Protein AF-0000000073570183 (afdb_homodimer)

Structure (mmCIF, N/CA/C/O backbone):
data_AF-0000000073570183-model_v1
#
loop_
_entity.id
_entity.type
_entity.pdbx_description
1 polymer 'Lectin 2a'
#
loop_
_atom_site.group_PDB
_atom_site.id
_atom_site.type_symbol
_atom_site.label_atom_id
_atom_site.label_alt_id
_atom_site.label_comp_id
_atom_site.label_asym_id
_atom_site.label_entity_id
_atom_site.label_seq_id
_atom_site.pdbx_PDB_ins_code
_atom_site.Cartn_x
_atom_site.Cartn_y
_atom_site.Cartn_z
_atom_site.occupancy
_atom_site.B_iso_or_equiv
_atom_site.auth_seq_id
_atom_site.auth_comp_id
_atom_site.auth_asym_id
_atom_site.auth_atom_id
_atom_site.pdbx_PDB_model_num
ATOM 1 N N . MET A 1 1 ? -18.906 -11.883 -5.414 1 84.5 1 MET A N 1
ATOM 2 C CA . MET A 1 1 ? -18.484 -12.773 -4.336 1 84.5 1 MET A CA 1
ATOM 3 C C . MET A 1 1 ? -17.062 -12.453 -3.891 1 84.5 1 MET A C 1
ATOM 5 O O . MET A 1 1 ? -16.203 -12.109 -4.715 1 84.5 1 MET A O 1
ATOM 9 N N . THR A 1 2 ? -16.75 -12.523 -2.529 1 95.19 2 THR A N 1
ATOM 10 C CA . THR A 1 2 ? -15.516 -12.078 -1.899 1 95.19 2 THR A CA 1
ATOM 11 C C . THR A 1 2 ? -14.43 -13.148 -2.016 1 95.19 2 THR A C 1
ATOM 13 O O . THR A 1 2 ? -14.695 -14.336 -1.802 1 95.19 2 THR A O 1
ATOM 16 N N . TYR A 1 3 ? -13.328 -12.859 -2.521 1 98.31 3 TYR A N 1
ATOM 17 C CA . TYR A 1 3 ? -12.148 -13.719 -2.57 1 98.31 3 TYR A CA 1
ATOM 18 C C . TYR A 1 3 ? -11.133 -13.312 -1.508 1 98.31 3 TYR A C 1
ATOM 20 O O . TYR A 1 3 ? -11.07 -12.148 -1.109 1 98.31 3 TYR A O 1
ATOM 28 N N . SER A 1 4 ? -10.344 -14.305 -1.073 1 98.69 4 SER A N 1
ATOM 29 C CA . SER A 1 4 ? -9.18 -13.984 -0.246 1 98.69 4 SER A CA 1
ATOM 30 C C . SER A 1 4 ? -7.934 -14.711 -0.742 1 98.69 4 SER A C 1
ATOM 32 O O . SER A 1 4 ? -8.023 -15.844 -1.23 1 98.69 4 SER A O 1
ATOM 34 N N . ILE A 1 5 ? -6.828 -14.109 -0.702 1 98.88 5 ILE A N 1
ATOM 35 C CA . ILE A 1 5 ? -5.531 -14.727 -0.939 1 98.88 5 ILE A CA 1
ATOM 36 C C . ILE A 1 5 ? -4.648 -14.57 0.298 1 98.88 5 ILE A C 1
ATOM 38 O O . ILE A 1 5 ? -4.312 -13.445 0.688 1 98.88 5 ILE A O 1
ATOM 42 N N . HIS A 1 6 ? -4.328 -15.688 0.945 1 98.88 6 HIS A N 1
ATOM 43 C CA . HIS A 1 6 ? -3.408 -15.75 2.074 1 98.88 6 HIS A CA 1
ATOM 44 C C . HIS A 1 6 ? -1.97 -15.938 1.602 1 98.88 6 HIS A C 1
ATOM 46 O O . HIS A 1 6 ? -1.637 -16.953 1.001 1 98.88 6 HIS A O 1
ATOM 52 N N . VAL A 1 7 ? -1.103 -14.977 1.832 1 98.94 7 VAL A N 1
ATOM 53 C CA . VAL A 1 7 ? 0.257 -14.984 1.303 1 98.94 7 VAL A CA 1
ATOM 54 C C . VAL A 1 7 ? 1.259 -15.094 2.449 1 98.94 7 VAL A C 1
ATOM 56 O O . VAL A 1 7 ? 1.277 -14.242 3.346 1 98.94 7 VAL A O 1
ATOM 59 N N . ARG A 1 8 ? 2.037 -16.078 2.473 1 98.62 8 ARG A N 1
ATOM 60 C CA . ARG A 1 8 ? 3.158 -16.188 3.4 1 98.62 8 ARG A CA 1
ATOM 61 C C . ARG A 1 8 ? 4.484 -15.93 2.691 1 98.62 8 ARG A C 1
ATOM 63 O O . ARG A 1 8 ? 4.691 -16.391 1.564 1 98.62 8 ARG A O 1
ATOM 70 N N . VAL A 1 9 ? 5.332 -15.203 3.295 1 98.5 9 VAL A N 1
ATOM 71 C CA . VAL A 1 9 ? 6.652 -14.898 2.75 1 98.5 9 VAL A CA 1
ATOM 72 C C . VAL A 1 9 ? 7.703 -15.773 3.422 1 98.5 9 VAL A C 1
ATOM 74 O O . VAL A 1 9 ? 7.801 -15.812 4.652 1 98.5 9 VAL A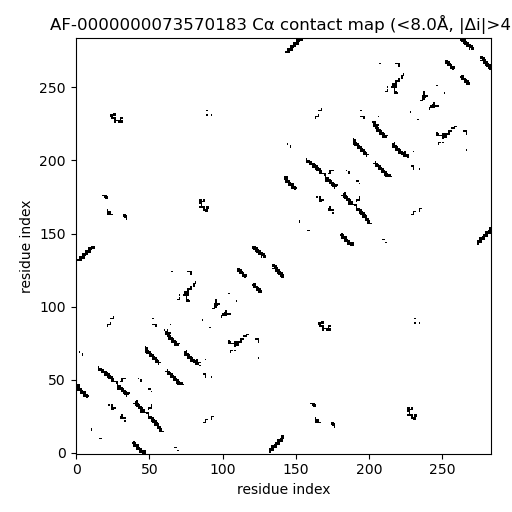 O 1
ATOM 77 N N . ILE A 1 10 ? 8.398 -16.453 2.635 1 98.06 10 ILE A N 1
ATOM 78 C CA . ILE A 1 10 ? 9.469 -17.328 3.096 1 98.06 10 ILE A CA 1
ATOM 79 C C . ILE A 1 10 ? 10.812 -16.828 2.572 1 98.06 10 ILE A C 1
ATOM 81 O O . ILE A 1 10 ? 10.992 -16.672 1.362 1 98.06 10 ILE A O 1
ATOM 85 N N . GLN A 1 11 ? 11.703 -16.578 3.41 1 96.94 11 GLN A N 1
ATOM 86 C CA . GLN A 1 11 ? 13.031 -16.109 3.031 1 96.94 11 GLN A CA 1
ATOM 87 C C . GLN A 1 11 ? 14.117 -16.938 3.719 1 96.94 11 GLN A C 1
ATOM 89 O O . GLN A 1 11 ? 13.969 -17.328 4.879 1 96.94 11 GLN A O 1
ATOM 94 N N . THR A 1 12 ? 15.172 -17.141 2.932 1 95.06 12 THR A N 1
ATOM 95 C CA . THR A 1 12 ? 16.172 -18.062 3.465 1 95.06 12 THR A CA 1
ATOM 96 C C . THR A 1 12 ? 17.516 -17.359 3.658 1 95.06 12 THR A C 1
ATOM 98 O O . THR A 1 12 ? 18.453 -17.938 4.203 1 95.06 12 THR A O 1
ATOM 101 N N . LYS A 1 13 ? 17.656 -16.078 3.281 1 93.5 13 LYS A N 1
ATOM 102 C CA . LYS A 1 13 ? 18.922 -15.352 3.416 1 93.5 13 LYS A CA 1
ATOM 103 C C . LYS A 1 13 ? 18.781 -14.203 4.414 1 93.5 13 LYS A C 1
ATOM 105 O O . LYS A 1 13 ? 18.375 -13.094 4.047 1 93.5 13 LYS A O 1
ATOM 110 N N . PRO A 1 14 ? 19.25 -14.359 5.566 1 91.06 14 PRO A N 1
ATOM 111 C CA . PRO A 1 14 ? 19.062 -13.32 6.582 1 91.06 14 PRO A CA 1
ATOM 112 C C . PRO A 1 14 ? 19.766 -12.016 6.23 1 91.06 14 PRO A C 1
ATOM 114 O O . PRO A 1 14 ? 19.297 -10.938 6.602 1 91.06 14 PRO A O 1
ATOM 117 N N . SER A 1 15 ? 20.828 -12.141 5.484 1 89.94 15 SER A N 1
ATOM 118 C CA . SER A 1 15 ? 21.625 -10.945 5.191 1 89.94 15 SER A CA 1
ATOM 119 C C . SER A 1 15 ? 20.953 -10.086 4.133 1 89.94 15 SER A C 1
ATOM 121 O O . SER A 1 15 ? 21.297 -8.914 3.969 1 89.94 15 SER A O 1
ATOM 123 N N . ALA A 1 16 ? 20.016 -10.656 3.408 1 92.06 16 ALA A N 1
ATOM 124 C CA . ALA A 1 16 ? 19.312 -9.93 2.359 1 92.06 16 ALA A CA 1
ATOM 125 C C . ALA A 1 16 ? 17.797 -9.93 2.604 1 92.06 16 ALA A C 1
ATOM 127 O O . ALA A 1 16 ? 17.016 -10.008 1.656 1 92.06 16 ALA A O 1
ATOM 128 N N . TRP A 1 17 ? 17.453 -9.82 3.879 1 96.12 17 TRP A N 1
ATOM 129 C CA . TRP A 1 17 ? 16.047 -9.914 4.254 1 96.12 17 TRP A CA 1
ATOM 130 C C . TRP A 1 17 ? 15.234 -8.789 3.619 1 96.12 17 TRP A C 1
ATOM 132 O O . TRP A 1 17 ? 15.578 -7.613 3.77 1 96.12 17 TRP A O 1
ATOM 142 N N . TYR A 1 18 ? 14.227 -9.148 2.895 1 97.56 18 TYR A N 1
ATOM 143 C CA . TYR A 1 18 ? 13.336 -8.188 2.264 1 97.56 18 TYR A CA 1
ATOM 144 C C . TYR A 1 18 ? 12.148 -7.863 3.166 1 97.56 18 TYR A C 1
ATOM 146 O O . TYR A 1 18 ? 11.523 -8.766 3.725 1 97.56 18 TYR A O 1
ATOM 154 N N . SER A 1 19 ? 11.883 -6.648 3.27 1 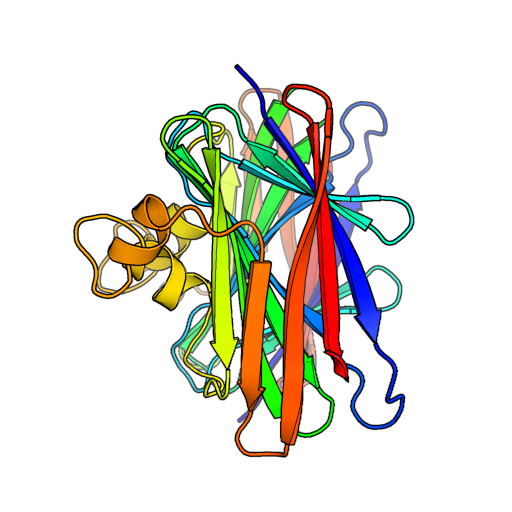97.62 19 SER A N 1
ATOM 155 C CA . SER A 1 19 ? 10.695 -6.176 3.971 1 97.62 19 SER A CA 1
ATOM 156 C C . SER A 1 19 ? 9.656 -5.633 2.994 1 97.62 19 SER A C 1
ATOM 158 O O . SER A 1 19 ? 10.008 -5.074 1.954 1 97.62 19 SER A O 1
ATOM 160 N N . ILE A 1 20 ? 8.383 -5.789 3.332 1 98.5 20 ILE A N 1
ATOM 161 C CA . ILE A 1 20 ? 7.316 -5.18 2.547 1 98.5 20 ILE A CA 1
ATOM 162 C C . ILE A 1 20 ? 7.262 -3.68 2.828 1 98.5 20 ILE A C 1
ATOM 164 O O . ILE A 1 20 ? 7.164 -3.262 3.984 1 98.5 20 ILE A O 1
ATOM 168 N N . VAL A 1 21 ? 7.281 -2.873 1.759 1 98.81 21 VAL A N 1
ATOM 169 C CA . VAL A 1 21 ? 7.434 -1.438 1.974 1 98.81 21 VAL A CA 1
ATOM 170 C C . VAL A 1 21 ? 6.309 -0.685 1.268 1 98.81 21 VAL A C 1
ATOM 172 O O . VAL A 1 21 ? 6.289 0.548 1.26 1 98.81 21 VAL A O 1
ATOM 175 N N . GLU A 1 22 ? 5.484 -1.35 0.623 1 98.94 22 GLU A N 1
ATOM 176 C CA . GLU A 1 22 ? 4.301 -0.841 -0.064 1 98.94 22 GLU A CA 1
ATOM 177 C C . GLU A 1 22 ? 3.268 -1.945 -0.276 1 98.94 22 GLU A C 1
ATOM 179 O O . GLU A 1 22 ? 3.623 -3.08 -0.596 1 98.94 22 GLU A O 1
ATOM 184 N N . LYS A 1 23 ? 1.981 -1.672 -0.045 1 98.88 23 LYS A N 1
ATOM 185 C CA . LYS A 1 23 ? 0.847 -2.555 -0.297 1 98.88 23 LYS A CA 1
ATOM 186 C C . LYS A 1 23 ? -0.26 -1.826 -1.053 1 98.88 23 LYS A C 1
ATOM 188 O O . LYS A 1 23 ? -1.029 -1.068 -0.459 1 98.88 23 LYS A O 1
ATOM 193 N N . THR A 1 24 ? -0.345 -2.1 -2.322 1 98.94 24 THR A N 1
ATOM 194 C CA . THR A 1 24 ? -1.394 -1.448 -3.1 1 98.94 24 THR A CA 1
ATOM 195 C C . THR A 1 24 ? -2.537 -2.418 -3.385 1 98.94 24 THR A C 1
ATOM 197 O O . THR A 1 24 ? -2.355 -3.635 -3.322 1 98.94 24 THR A O 1
ATOM 200 N N . VAL A 1 25 ? -3.705 -1.882 -3.641 1 98.88 25 VAL A N 1
ATOM 201 C CA . VAL A 1 25 ? -4.844 -2.67 -4.102 1 98.88 25 VAL A CA 1
ATOM 202 C C . VAL A 1 25 ? -5.527 -1.959 -5.266 1 98.88 25 VAL A C 1
ATOM 204 O O . VAL A 1 25 ? -5.539 -0.727 -5.328 1 98.88 25 VAL A O 1
ATOM 207 N N . TRP A 1 26 ? -6.035 -2.707 -6.18 1 98.31 26 TRP A N 1
ATOM 208 C CA . TRP A 1 26 ? -6.77 -2.148 -7.309 1 98.31 26 TRP A CA 1
ATOM 209 C C . TRP A 1 26 ? -8.195 -1.801 -6.91 1 98.31 26 TRP A C 1
ATOM 211 O O . TRP A 1 26 ? -8.734 -2.35 -5.945 1 98.31 26 TRP A O 1
ATOM 221 N N . TYR A 1 27 ? -8.828 -0.943 -7.602 1 97.06 27 TYR A N 1
ATOM 222 C CA . TYR A 1 27 ? -10.062 -0.312 -7.137 1 97.06 27 TYR A CA 1
ATOM 223 C C . TYR A 1 27 ? -11.289 -1.003 -7.727 1 97.06 27 TYR A C 1
ATOM 225 O O . TYR A 1 27 ? -12.414 -0.779 -7.273 1 97.06 27 TYR A O 1
ATOM 233 N N . PHE A 1 28 ? -11.094 -1.79 -8.719 1 95.88 28 PHE A N 1
ATOM 234 C CA . PHE A 1 28 ? -12.211 -2.428 -9.406 1 95.88 28 PHE A CA 1
ATOM 235 C C . PHE A 1 28 ? -12.75 -3.596 -8.586 1 95.88 28 PHE A C 1
ATOM 237 O O . PHE A 1 28 ? -12.203 -3.926 -7.531 1 95.88 28 PHE A O 1
ATOM 244 N N . ALA A 1 29 ? -13.914 -4.117 -8.977 1 95.62 29 ALA A N 1
ATOM 245 C CA . ALA A 1 29 ? -14.516 -5.316 -8.406 1 95.62 29 ALA A CA 1
ATOM 246 C C . ALA A 1 29 ? -14.781 -5.141 -6.918 1 95.62 29 ALA A C 1
ATOM 248 O O . ALA A 1 29 ? -14.367 -5.969 -6.102 1 95.62 29 ALA A O 1
ATOM 249 N N . GLN A 1 30 ? -15.352 -4.004 -6.52 1 96.12 30 GLN A N 1
ATOM 250 C CA . GLN A 1 30 ? -15.773 -3.67 -5.16 1 96.12 30 GLN A CA 1
ATOM 251 C C . GLN A 1 30 ? -14.57 -3.439 -4.254 1 96.12 30 GLN A C 1
ATOM 253 O O . GLN A 1 30 ? -14.695 -3.461 -3.027 1 96.12 30 GLN A O 1
ATOM 258 N N . GLY A 1 31 ? -13.32 -3.26 -4.816 1 97.12 31 GLY A N 1
ATOM 259 C CA . GLY A 1 31 ? -12.117 -2.898 -4.082 1 97.12 31 GLY A CA 1
ATOM 260 C C . GLY A 1 31 ? -11.438 -4.086 -3.428 1 97.12 31 GLY A C 1
ATOM 261 O O . GLY A 1 31 ? -11.828 -5.234 -3.662 1 97.12 31 GLY A O 1
ATO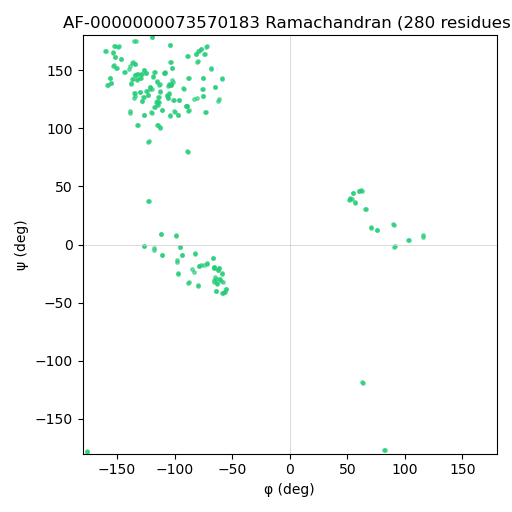M 262 N N . ALA A 1 32 ? -10.422 -3.773 -2.721 1 98.62 32 ALA A N 1
ATOM 263 C CA . ALA A 1 32 ? -9.656 -4.785 -2.004 1 98.62 32 ALA A CA 1
ATOM 264 C C . ALA A 1 32 ? -8.969 -4.188 -0.778 1 98.62 32 ALA A C 1
ATOM 266 O O . ALA A 1 32 ? -8.969 -2.967 -0.593 1 98.62 32 ALA A O 1
ATOM 267 N N . THR A 1 33 ? -8.492 -5.055 0.113 1 98.81 33 THR A N 1
ATOM 268 C CA . THR A 1 33 ? -7.738 -4.652 1.296 1 98.81 33 THR A CA 1
ATOM 269 C C . THR A 1 33 ? -6.629 -5.656 1.603 1 98.81 33 THR A C 1
ATOM 271 O O . THR A 1 33 ? -6.77 -6.848 1.316 1 98.81 33 THR A O 1
ATOM 274 N N . TRP A 1 34 ? -5.531 -5.16 2.166 1 98.81 34 TRP A N 1
ATOM 275 C CA . TRP A 1 34 ? -4.512 -6.004 2.783 1 98.81 34 TRP A CA 1
ATOM 276 C C . TRP A 1 34 ? -4.641 -5.988 4.305 1 98.81 34 TRP A C 1
ATOM 278 O O . TRP A 1 34 ? -4.883 -4.938 4.902 1 98.81 34 TRP A O 1
ATOM 288 N N . ARG A 1 35 ? -4.438 -7.098 4.902 1 97.62 35 ARG A N 1
ATOM 289 C CA . ARG A 1 35 ? -4.277 -7.191 6.352 1 97.62 35 ARG A CA 1
ATOM 290 C C . ARG A 1 35 ? -3.131 -8.125 6.715 1 97.62 35 ARG A C 1
ATOM 292 O O . ARG A 1 35 ? -2.885 -9.117 6.02 1 97.62 35 ARG A O 1
ATOM 299 N N . ASP A 1 36 ? -2.436 -7.684 7.781 1 95.94 36 ASP A N 1
ATOM 300 C CA . ASP A 1 36 ? -1.414 -8.547 8.367 1 95.94 36 ASP A CA 1
ATOM 301 C C . ASP A 1 36 ? -1.963 -9.312 9.57 1 95.94 36 ASP A C 1
ATOM 303 O O . ASP A 1 36 ? -2.254 -8.711 10.609 1 95.94 36 ASP A O 1
ATOM 307 N N . VAL A 1 37 ? -2.09 -10.602 9.414 1 93.88 37 VAL A N 1
ATOM 308 C CA . VAL A 1 37 ? -2.633 -11.43 10.492 1 93.88 37 VAL A CA 1
ATOM 309 C C . VAL A 1 37 ? -1.674 -12.578 10.797 1 93.88 37 VAL A C 1
ATOM 311 O O . VAL A 1 37 ? -1.504 -13.484 9.977 1 93.88 37 VAL A O 1
ATOM 314 N N . ASP A 1 38 ? -1.052 -12.539 11.984 1 92.06 38 ASP A N 1
ATOM 315 C CA . ASP A 1 38 ? -0.18 -13.609 12.453 1 92.06 38 ASP A CA 1
ATOM 316 C C . ASP A 1 38 ? 0.946 -13.875 11.461 1 92.06 38 ASP A C 1
ATOM 318 O O . ASP A 1 38 ? 1.213 -15.031 11.117 1 92.06 38 ASP A O 1
ATOM 322 N N . GLY A 1 39 ? 1.456 -12.867 10.812 1 88.12 39 GLY A N 1
ATOM 323 C CA . GLY A 1 39 ? 2.596 -13 9.922 1 88.12 39 GLY A CA 1
ATOM 324 C C . GLY A 1 39 ? 2.199 -13.273 8.484 1 88.12 39 GLY A C 1
ATOM 325 O O . GLY A 1 39 ? 3.061 -13.414 7.613 1 88.12 39 GLY A O 1
ATOM 326 N N . GLU A 1 40 ? 0.961 -13.367 8.258 1 97 40 GLU A N 1
ATOM 327 C CA . GLU A 1 40 ? 0.436 -13.586 6.914 1 97 40 GLU A CA 1
ATOM 328 C C . GLU A 1 40 ? -0.174 -12.312 6.348 1 97 40 GLU A C 1
ATOM 330 O O . GLU A 1 40 ? -0.843 -11.562 7.062 1 97 40 GLU A O 1
ATOM 335 N N . GLN A 1 41 ? 0.12 -12.086 5.082 1 98.62 41 GLN A N 1
ATOM 336 C CA . GLN A 1 41 ? -0.579 -11.023 4.367 1 98.62 41 GLN A CA 1
ATOM 337 C C . GLN A 1 41 ? -1.856 -11.547 3.717 1 98.62 41 GLN A C 1
ATOM 339 O O . GLN A 1 41 ? -1.811 -12.469 2.9 1 98.62 41 GLN A O 1
ATOM 344 N N . ILE A 1 42 ? -2.951 -10.992 4.125 1 98.88 42 ILE A N 1
ATOM 345 C CA . ILE A 1 42 ? -4.219 -11.461 3.576 1 98.88 42 ILE A CA 1
ATOM 346 C C . ILE A 1 42 ? -4.824 -10.383 2.68 1 98.88 42 ILE A C 1
ATOM 348 O O . ILE A 1 42 ? -5.156 -9.289 3.148 1 98.88 42 ILE A O 1
ATOM 352 N N . LEU A 1 43 ? -4.93 -10.695 1.398 1 98.88 43 LEU A N 1
ATOM 353 C CA . LEU A 1 43 ? -5.648 -9.859 0.442 1 98.88 43 LEU A CA 1
ATOM 354 C C . LEU A 1 43 ? -7.113 -10.266 0.35 1 98.88 43 LEU A C 1
ATOM 356 O O . LEU A 1 43 ? -7.422 -11.414 0.012 1 98.88 43 LEU A O 1
ATOM 360 N N . THR A 1 44 ? -8.016 -9.375 0.675 1 98.69 44 THR A N 1
ATOM 361 C CA . THR A 1 44 ? -9.445 -9.602 0.485 1 98.69 44 THR A CA 1
ATOM 362 C C . THR A 1 44 ? -9.969 -8.781 -0.689 1 98.69 44 THR A C 1
ATOM 364 O O . THR A 1 44 ? -9.711 -7.578 -0.78 1 98.69 44 THR 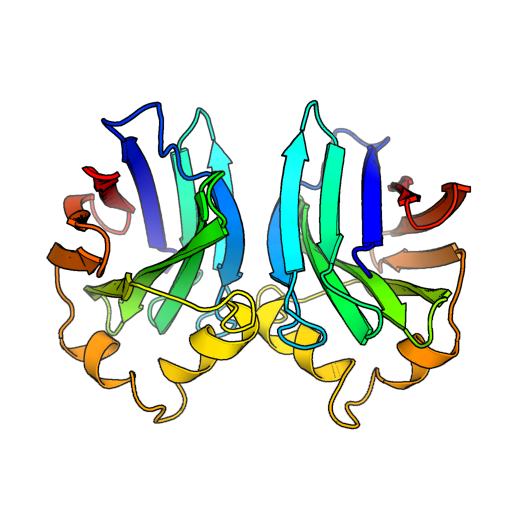A O 1
ATOM 367 N N . MET A 1 45 ? -10.633 -9.398 -1.576 1 98.5 45 MET A N 1
ATOM 368 C CA . MET A 1 45 ? -11.156 -8.773 -2.787 1 98.5 45 MET A CA 1
ATOM 369 C C . MET A 1 45 ? -12.672 -8.93 -2.861 1 98.5 45 MET A C 1
ATOM 371 O O . MET A 1 45 ? -13.211 -10.008 -2.602 1 98.5 45 MET A O 1
ATOM 375 N N . GLY A 1 46 ? -13.344 -7.848 -3.209 1 97.38 46 GLY A N 1
ATOM 376 C CA . GLY A 1 46 ? -14.797 -7.883 -3.238 1 97.38 46 GLY A CA 1
ATOM 377 C C . GLY A 1 46 ? -15.352 -8.844 -4.273 1 97.38 46 GLY A C 1
ATOM 378 O O . GLY A 1 46 ? -16.375 -9.484 -4.047 1 97.38 46 GLY A O 1
ATOM 379 N N . GLU A 1 47 ? -14.719 -8.875 -5.438 1 97.06 47 GLU A N 1
ATOM 380 C CA . GLU A 1 47 ? -15.078 -9.742 -6.551 1 97.06 47 GLU A CA 1
ATOM 381 C C . GLU A 1 47 ? -13.867 -10.07 -7.418 1 97.06 47 GLU A C 1
ATOM 383 O O . GLU A 1 47 ? -12.758 -9.594 -7.148 1 97.06 47 GLU A O 1
ATOM 388 N N . SER A 1 48 ? -14.148 -11.023 -8.336 1 97.25 48 SER A N 1
ATOM 389 C CA . SER A 1 48 ? -13.148 -11.234 -9.375 1 97.25 48 SER A CA 1
ATOM 390 C C . SER A 1 48 ? -12.898 -9.969 -10.172 1 97.25 48 SER A C 1
ATOM 392 O O . SER A 1 48 ? -13.828 -9.219 -10.469 1 97.25 48 SER A O 1
ATOM 394 N N . GLY A 1 49 ? -11.602 -9.766 -10.539 1 97.12 49 GLY A N 1
ATOM 395 C CA . GLY A 1 49 ? -11.289 -8.633 -11.391 1 97.12 49 GLY A CA 1
ATOM 396 C C . GLY A 1 49 ? -10.391 -7.609 -10.719 1 97.12 49 GLY A C 1
ATOM 397 O O . GLY A 1 49 ? -10.133 -6.539 -11.273 1 97.12 49 GLY A O 1
ATOM 398 N N . THR A 1 50 ? -9.875 -7.973 -9.516 1 98.12 50 THR A N 1
ATOM 399 C CA . THR A 1 50 ? -9.008 -7.035 -8.805 1 98.12 50 THR A CA 1
ATOM 400 C C . THR A 1 50 ? -7.781 -7.75 -8.25 1 98.12 50 THR A C 1
ATOM 402 O O . THR A 1 50 ? -7.555 -8.93 -8.539 1 98.12 50 THR A O 1
ATOM 405 N N . SER A 1 51 ? -6.836 -7.008 -7.648 1 98.88 51 SER A N 1
ATOM 406 C CA . SER A 1 51 ? -5.539 -7.543 -7.254 1 98.88 51 SER A CA 1
ATOM 407 C C . SER A 1 51 ? -4.879 -6.668 -6.195 1 98.88 51 SER A C 1
ATOM 409 O O . SER A 1 51 ? -5.379 -5.586 -5.871 1 98.88 51 SER A O 1
ATOM 411 N N . GLY A 1 52 ? -3.852 -7.188 -5.574 1 98.88 52 GLY A N 1
ATOM 412 C CA . GLY A 1 52 ? -2.951 -6.488 -4.668 1 98.88 52 GLY A CA 1
ATOM 413 C C . GLY A 1 52 ? -1.488 -6.672 -5.023 1 98.88 52 GLY A C 1
ATOM 414 O O . GLY A 1 52 ? -1.103 -7.707 -5.566 1 98.88 52 GLY A O 1
ATOM 415 N N . LEU A 1 53 ? -0.749 -5.648 -4.766 1 98.94 53 LEU A N 1
ATOM 416 C CA . LEU A 1 53 ? 0.698 -5.719 -4.941 1 98.94 53 LEU A CA 1
ATOM 417 C C . LEU A 1 53 ? 1.416 -5.555 -3.607 1 98.94 53 LEU A C 1
ATOM 419 O O . LEU A 1 53 ? 1 -4.754 -2.768 1 98.94 53 LEU A O 1
ATOM 423 N N . LEU A 1 54 ? 2.453 -6.312 -3.41 1 98.94 54 LEU A N 1
ATOM 424 C CA . LEU A 1 54 ? 3.449 -6.117 -2.363 1 98.94 54 LEU A CA 1
ATOM 425 C C . LEU A 1 54 ? 4.801 -5.75 -2.963 1 98.94 54 LEU A C 1
ATOM 427 O O . LEU A 1 54 ? 5.316 -6.461 -3.828 1 98.94 54 LEU A O 1
ATOM 431 N N . ARG A 1 55 ? 5.309 -4.602 -2.543 1 98.94 55 ARG A N 1
ATOM 432 C CA . ARG A 1 55 ? 6.656 -4.211 -2.945 1 98.94 55 ARG A CA 1
ATOM 433 C C . ARG A 1 55 ? 7.652 -4.43 -1.809 1 98.94 55 ARG A C 1
ATOM 435 O O . ARG A 1 55 ? 7.363 -4.113 -0.654 1 98.94 55 ARG A O 1
ATOM 442 N N . PHE A 1 56 ? 8.789 -4.957 -2.152 1 98.88 56 PHE A N 1
ATOM 443 C CA . PHE A 1 56 ? 9.789 -5.383 -1.179 1 98.88 56 PHE A CA 1
ATOM 444 C C . PHE A 1 56 ? 11.07 -4.582 -1.342 1 98.88 56 PHE A C 1
ATOM 446 O O . PHE A 1 56 ? 11.445 -4.215 -2.457 1 98.88 56 PHE A O 1
ATOM 453 N N . GLU A 1 57 ? 11.75 -4.379 -0.281 1 98.62 57 GLU A N 1
ATOM 454 C CA . GLU A 1 57 ? 13.086 -3.787 -0.259 1 98.62 57 GLU A CA 1
ATOM 455 C C . GLU A 1 57 ? 13.992 -4.52 0.725 1 98.62 57 GLU A C 1
ATOM 457 O O . GLU A 1 57 ? 13.57 -4.863 1.83 1 98.62 57 GLU A O 1
ATOM 462 N N . ASN A 1 58 ? 15.203 -4.719 0.322 1 97.62 58 ASN A N 1
ATOM 463 C CA . ASN A 1 58 ? 16.172 -5.254 1.271 1 97.62 58 ASN A CA 1
ATOM 464 C C . ASN A 1 58 ? 17.125 -4.172 1.762 1 97.62 58 ASN A C 1
ATOM 466 O O . ASN A 1 58 ? 17.047 -3.023 1.319 1 97.62 58 ASN A O 1
ATOM 470 N N . PRO A 1 59 ? 17.969 -4.473 2.775 1 95.5 59 PRO A N 1
ATOM 471 C CA . PRO A 1 59 ? 18.844 -3.451 3.369 1 95.5 59 PRO A CA 1
ATOM 472 C C . PRO A 1 59 ? 19.828 -2.857 2.367 1 95.5 59 PRO A C 1
ATOM 474 O O . PRO A 1 59 ? 20.344 -1.76 2.584 1 95.5 59 PRO A O 1
ATOM 477 N N . GLN A 1 60 ? 20.109 -3.553 1.244 1 95.56 60 GLN A N 1
ATOM 478 C CA . GLN A 1 60 ? 21.047 -3.08 0.225 1 95.56 60 GLN A CA 1
ATOM 479 C C . GLN A 1 60 ? 20.359 -2.092 -0.721 1 95.56 60 GLN A C 1
ATOM 481 O O . GLN A 1 60 ? 21.031 -1.467 -1.552 1 95.56 60 GLN A O 1
ATOM 486 N N . GLY A 1 61 ? 19.031 -1.941 -0.594 1 96.38 61 GLY A N 1
ATOM 487 C CA . GLY A 1 61 ? 18.328 -0.991 -1.435 1 96.38 61 GLY A CA 1
ATOM 488 C C . GLY A 1 61 ? 17.828 -1.598 -2.734 1 96.38 61 GLY A C 1
ATOM 489 O O . GLY A 1 61 ? 17.594 -0.882 -3.711 1 96.38 61 GLY A O 1
ATOM 490 N N . ASP A 1 62 ? 17.781 -2.971 -2.746 1 98 62 ASP A N 1
ATOM 491 C CA . ASP A 1 62 ? 17.203 -3.641 -3.908 1 98 62 ASP A CA 1
ATOM 492 C C . ASP A 1 62 ? 15.695 -3.797 -3.762 1 98 62 ASP A C 1
ATOM 494 O O . ASP A 1 62 ? 15.195 -4.094 -2.674 1 98 62 ASP A O 1
ATOM 498 N N . PHE A 1 63 ? 15 -3.645 -4.898 1 98.62 63 PHE A N 1
ATOM 499 C CA . PHE A 1 63 ? 13.539 -3.697 -4.871 1 98.62 63 PHE A CA 1
ATOM 500 C C . PHE A 1 63 ? 13.023 -4.746 -5.844 1 98.62 63 PHE A C 1
ATOM 502 O O . PHE A 1 63 ? 13.602 -4.961 -6.906 1 98.62 63 PHE A O 1
ATOM 509 N N . PHE A 1 64 ? 11.938 -5.324 -5.469 1 98.81 64 PHE A N 1
ATOM 510 C CA . PHE A 1 64 ? 11.086 -6.062 -6.395 1 98.81 64 PHE A CA 1
ATOM 511 C C . PHE A 1 64 ? 9.625 -5.977 -5.973 1 98.81 64 PHE A C 1
ATOM 513 O O . PHE A 1 64 ? 9.312 -5.434 -4.91 1 98.81 64 PHE A O 1
ATOM 520 N N . LEU A 1 65 ? 8.695 -6.43 -6.812 1 98.88 65 LEU A N 1
ATOM 521 C CA . LEU A 1 65 ? 7.297 -6.465 -6.391 1 98.88 65 LEU A CA 1
ATOM 522 C C . LEU A 1 65 ? 6.621 -7.75 -6.863 1 98.88 65 LEU A C 1
ATOM 524 O O . LEU A 1 65 ? 7.09 -8.398 -7.801 1 98.88 65 LEU A O 1
ATOM 528 N N . VAL A 1 66 ? 5.633 -8.164 -6.176 1 98.94 66 VAL A N 1
ATOM 529 C CA . VAL A 1 66 ? 4.77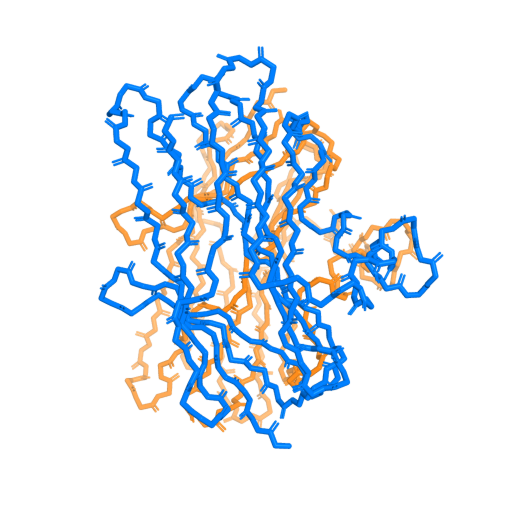7 -9.305 -6.496 1 98.94 66 VAL A CA 1
ATOM 530 C C . VAL A 1 66 ? 3.328 -8.836 -6.629 1 98.94 66 VAL A C 1
ATOM 532 O O . VAL A 1 66 ? 2.85 -8.039 -5.824 1 98.94 66 VAL A O 1
ATOM 535 N N . ALA A 1 67 ? 2.709 -9.273 -7.629 1 98.94 67 ALA A N 1
ATOM 536 C CA . ALA A 1 67 ? 1.281 -9.047 -7.836 1 98.94 67 ALA A CA 1
ATOM 537 C C . ALA A 1 67 ? 0.498 -10.352 -7.727 1 98.94 67 ALA A C 1
ATOM 539 O O . ALA A 1 67 ? 0.909 -11.375 -8.273 1 98.94 67 ALA A O 1
ATOM 540 N N . VAL A 1 68 ? -0.552 -10.359 -6.984 1 98.94 68 VAL A N 1
ATOM 541 C CA . VAL A 1 68 ? -1.47 -11.484 -6.898 1 98.94 68 VAL A CA 1
ATOM 542 C C . VAL A 1 68 ? -2.908 -11 -7.047 1 98.94 68 VAL A C 1
ATOM 544 O O . VAL A 1 68 ? -3.232 -9.875 -6.66 1 98.94 68 VAL A O 1
ATOM 547 N N . GLY A 1 69 ? -3.768 -11.758 -7.629 1 98.81 69 GLY A N 1
ATOM 548 C CA . GLY A 1 69 ? -5.148 -11.344 -7.824 1 98.81 69 GLY A CA 1
ATOM 549 C C . GLY A 1 69 ? -6.012 -12.43 -8.445 1 98.81 69 GLY A C 1
ATOM 550 O O . GLY A 1 69 ? -5.59 -13.586 -8.547 1 98.81 69 GLY A O 1
ATOM 551 N N . VAL A 1 70 ? -7.23 -12.125 -8.68 1 98.75 70 VAL A N 1
ATOM 552 C CA . VAL A 1 70 ? -8.195 -12.984 -9.359 1 98.75 70 VAL A CA 1
ATOM 553 C C . VAL A 1 70 ? -8.766 -12.258 -10.578 1 98.75 70 VAL A C 1
ATOM 555 O O . VAL A 1 70 ? -9.156 -11.094 -10.484 1 98.75 70 VAL A O 1
ATOM 558 N N . HIS A 1 71 ? -8.742 -12.859 -11.648 1 97.94 71 HIS A N 1
ATOM 559 C CA . HIS A 1 71 ? -9.305 -12.367 -12.898 1 97.94 71 HIS A CA 1
ATOM 560 C C . HIS A 1 71 ? -10.102 -13.453 -13.617 1 97.94 71 HIS A C 1
ATOM 562 O O . HIS A 1 71 ? -9.602 -14.562 -13.812 1 97.94 71 HIS A O 1
ATOM 568 N N . ASN A 1 72 ? -11.383 -13.109 -13.938 1 97.38 72 ASN A N 1
ATOM 569 C CA . ASN A 1 72 ? -12.25 -14.102 -14.562 1 97.38 72 ASN A CA 1
ATOM 570 C C . ASN A 1 72 ? -12.32 -15.383 -13.742 1 97.38 72 ASN A C 1
ATOM 572 O O . ASN A 1 72 ? -12.172 -16.484 -14.281 1 97.38 72 ASN A O 1
ATOM 576 N N . TYR A 1 73 ? -12.367 -15.188 -12.461 1 97.38 73 TYR A N 1
ATOM 577 C CA . TYR A 1 73 ? -12.656 -16.203 -11.453 1 97.38 73 TYR A CA 1
ATOM 578 C C . TYR A 1 73 ? -11.461 -17.109 -11.242 1 97.38 73 TYR A C 1
ATOM 580 O O . TYR A 1 73 ? -11.578 -18.156 -10.602 1 97.38 73 TYR A O 1
ATOM 588 N N . LYS A 1 74 ? -10.289 -16.688 -11.797 1 97.94 74 LYS A N 1
ATOM 589 C CA . LYS A 1 74 ? -9.086 -17.5 -11.625 1 97.94 74 LYS A CA 1
ATOM 590 C C . LYS A 1 74 ? -7.938 -16.672 -11.055 1 97.94 74 LYS A C 1
ATOM 592 O O . LYS A 1 74 ? -7.82 -15.484 -11.352 1 97.94 74 LYS A O 1
ATOM 597 N N . ARG A 1 75 ? -7.121 -17.375 -10.328 1 98.69 75 ARG A N 1
ATOM 598 C CA . ARG A 1 75 ? -5.941 -16.734 -9.75 1 98.69 75 ARG A CA 1
ATOM 599 C C . ARG A 1 75 ? -4.949 -16.344 -10.836 1 98.69 75 ARG A C 1
ATOM 601 O O . ARG A 1 75 ? -4.895 -16.969 -11.898 1 98.69 75 ARG A O 1
ATOM 608 N N . TRP A 1 76 ? -4.148 -15.289 -10.609 1 98.88 76 TRP A N 1
ATOM 609 C CA . TRP A 1 76 ? -2.99 -14.914 -11.414 1 98.88 76 TRP A CA 1
ATOM 610 C C . TRP A 1 76 ? -1.899 -14.297 -10.547 1 98.88 76 TRP A C 1
ATOM 612 O O . TRP A 1 76 ? -2.148 -13.922 -9.398 1 98.88 76 TRP A O 1
ATOM 622 N N . CYS A 1 77 ? -0.677 -14.266 -10.992 1 98.94 77 CYS A N 1
ATOM 623 C CA . CYS A 1 77 ? 0.425 -13.648 -10.266 1 98.94 77 CYS A CA 1
ATOM 624 C C . CYS A 1 77 ? 1.5 -13.148 -11.227 1 98.94 77 CYS A C 1
ATOM 626 O O . CYS A 1 77 ? 1.506 -13.508 -12.398 1 98.94 77 CYS A O 1
ATOM 628 N N . ASP A 1 78 ? 2.301 -12.289 -10.758 1 98.94 78 ASP A N 1
ATOM 629 C CA . ASP A 1 78 ? 3.453 -11.766 -11.484 1 98.94 78 ASP A CA 1
ATOM 630 C C . ASP A 1 78 ? 4.547 -11.297 -10.523 1 98.94 78 ASP A C 1
ATOM 632 O O . ASP A 1 78 ? 4.281 -11.047 -9.344 1 98.94 78 ASP A O 1
ATOM 636 N N 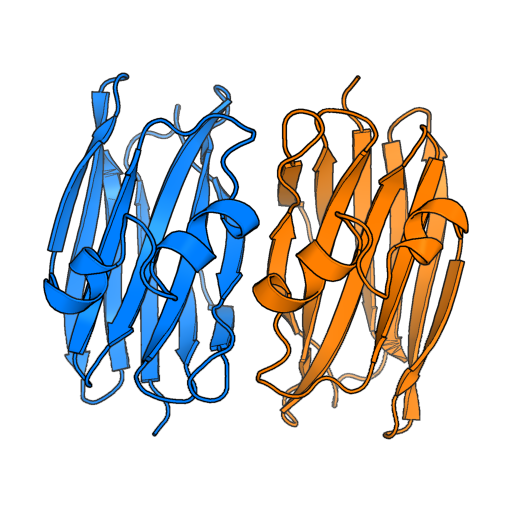. ILE A 1 79 ? 5.73 -11.328 -11.008 1 98.94 79 ILE A N 1
ATOM 637 C CA . ILE A 1 79 ? 6.891 -10.789 -10.305 1 98.94 79 ILE A CA 1
ATOM 638 C C . ILE A 1 79 ? 7.594 -9.758 -11.18 1 98.94 79 ILE A C 1
ATOM 640 O O . ILE A 1 79 ? 7.816 -9.992 -12.367 1 98.94 79 ILE A O 1
ATOM 644 N N . VAL A 1 80 ? 7.926 -8.625 -10.703 1 98.88 80 VAL A N 1
ATOM 645 C CA . VAL A 1 80 ? 8.797 -7.648 -11.352 1 98.88 80 VAL A CA 1
ATOM 646 C C . VAL A 1 80 ? 10.094 -7.512 -10.562 1 98.88 80 VAL A C 1
ATOM 648 O O . VAL A 1 80 ? 10.141 -6.836 -9.539 1 98.88 80 VAL A O 1
ATOM 651 N N . PRO A 1 81 ? 11.133 -8.102 -10.969 1 98.75 81 PRO A N 1
ATOM 652 C CA . PRO A 1 81 ? 12.414 -8.031 -10.273 1 98.75 81 PRO A CA 1
ATOM 653 C C . PRO A 1 81 ? 13.195 -6.758 -10.594 1 98.75 81 PRO A C 1
ATOM 655 O O . PRO A 1 81 ? 12.82 -6.016 -11.508 1 98.75 81 PRO A O 1
ATOM 658 N N . ASP A 1 82 ? 14.141 -6.352 -9.93 1 98.62 82 ASP A N 1
ATOM 659 C CA . ASP A 1 82 ? 15.156 -5.34 -10.219 1 98.62 82 ASP A CA 1
ATOM 660 C C . ASP A 1 82 ? 14.523 -3.963 -10.398 1 98.62 82 ASP A C 1
ATOM 662 O O . ASP A 1 82 ? 14.82 -3.264 -11.367 1 98.62 82 ASP A O 1
ATOM 666 N N . LEU A 1 83 ? 13.664 -3.629 -9.523 1 98.69 83 LEU A N 1
ATOM 667 C CA . LEU A 1 83 ? 13.031 -2.316 -9.586 1 98.69 83 LEU A CA 1
ATOM 668 C C . LEU A 1 83 ? 13.992 -1.229 -9.117 1 98.69 83 LEU A C 1
ATOM 670 O O . LEU A 1 83 ? 14.766 -1.442 -8.18 1 98.69 83 LEU A O 1
ATOM 674 N N . LYS A 1 84 ? 13.922 -0.094 -9.742 1 98.25 84 LYS A N 1
ATOM 675 C CA . LYS A 1 84 ? 14.477 1.125 -9.164 1 98.25 84 LYS A CA 1
ATOM 676 C C . LYS A 1 84 ? 13.602 1.638 -8.023 1 98.25 84 LYS A C 1
ATOM 678 O O . LYS A 1 84 ? 12.438 1.245 -7.902 1 98.25 84 LYS A O 1
ATOM 683 N N . SER A 1 85 ? 14.109 2.502 -7.219 1 97.75 85 SER A N 1
ATOM 684 C CA . SER A 1 85 ? 13.391 3.055 -6.074 1 97.75 85 SER A CA 1
ATOM 685 C C . SER A 1 85 ? 12.156 3.832 -6.52 1 97.75 85 SER A C 1
ATOM 687 O O . SER A 1 85 ? 11.18 3.93 -5.777 1 97.75 85 SER A O 1
ATOM 689 N N . THR A 1 86 ? 12.141 4.293 -7.809 1 98.12 86 THR A N 1
ATOM 690 C CA . THR A 1 86 ? 11.062 5.125 -8.328 1 98.12 86 THR A CA 1
ATOM 691 C C . THR A 1 86 ? 9.992 4.27 -9.008 1 98.12 86 THR A C 1
ATOM 693 O O . THR A 1 86 ? 8.953 4.781 -9.422 1 98.12 86 THR A O 1
ATOM 696 N N . GLU A 1 87 ? 10.281 3.045 -9.18 1 98.56 87 GLU A N 1
ATOM 697 C CA . GLU A 1 87 ? 9.289 2.127 -9.727 1 98.56 87 GLU A CA 1
ATOM 698 C C . GLU A 1 87 ? 8.43 1.511 -8.625 1 98.56 87 GLU A C 1
ATOM 700 O O . GLU A 1 87 ? 8.625 0.35 -8.258 1 98.56 87 GLU A O 1
ATOM 705 N N . THR A 1 88 ? 7.422 2.299 -8.141 1 98.75 88 THR A N 1
ATOM 706 C CA . THR A 1 88 ? 6.59 1.955 -6.996 1 98.75 88 THR A CA 1
ATOM 707 C C . THR A 1 88 ? 5.379 1.133 -7.43 1 98.75 88 THR A C 1
ATOM 709 O O . THR A 1 88 ? 5.047 1.09 -8.617 1 98.75 88 THR A O 1
ATOM 712 N N . GLY A 1 89 ? 4.754 0.464 -6.5 1 98.69 89 GLY A N 1
ATOM 713 C CA . GLY A 1 89 ? 3.498 -0.226 -6.754 1 98.69 89 GLY A CA 1
ATOM 714 C C . GLY A 1 89 ? 2.414 0.687 -7.297 1 98.69 89 GLY A C 1
ATOM 715 O O . GLY A 1 89 ? 1.658 0.3 -8.188 1 98.69 89 GLY A O 1
ATOM 716 N N . THR A 1 90 ? 2.346 1.895 -6.727 1 98.31 90 THR A N 1
ATOM 717 C CA . THR A 1 90 ? 1.383 2.896 -7.168 1 98.31 90 THR A CA 1
ATOM 718 C C . THR A 1 90 ? 1.523 3.162 -8.664 1 98.31 90 THR A C 1
ATOM 720 O O . THR A 1 90 ? 0.524 3.332 -9.367 1 98.31 90 THR A O 1
ATOM 723 N N . ALA A 1 91 ? 2.766 3.174 -9.188 1 97.44 91 ALA A N 1
ATOM 724 C CA . ALA A 1 91 ? 3.025 3.434 -10.602 1 97.44 91 ALA A CA 1
ATOM 725 C C . ALA A 1 91 ? 2.781 2.184 -11.445 1 97.44 91 ALA A C 1
ATOM 727 O O . ALA A 1 91 ? 2.285 2.273 -12.57 1 97.44 91 ALA A O 1
ATOM 728 N N . ILE A 1 92 ? 3.074 1.038 -10.938 1 98.38 92 ILE A N 1
ATOM 729 C CA . ILE A 1 92 ? 3.104 -0.191 -11.719 1 98.38 92 ILE A CA 1
ATOM 730 C C . ILE A 1 92 ? 1.713 -0.824 -11.734 1 98.38 92 ILE A C 1
ATOM 732 O O . ILE A 1 92 ? 1.306 -1.414 -12.742 1 98.38 92 ILE A O 1
ATOM 736 N N . HIS A 1 93 ? 0.921 -0.694 -10.68 1 98.69 93 HIS A N 1
ATOM 737 C CA . HIS A 1 93 ? -0.326 -1.433 -10.508 1 98.69 93 HIS A CA 1
ATOM 738 C C . HIS A 1 93 ? -1.283 -1.168 -11.664 1 98.69 93 HIS A C 1
ATOM 740 O O . HIS A 1 93 ? -1.839 -2.105 -12.242 1 98.69 93 HIS A O 1
ATOM 746 N N . PRO A 1 94 ? -1.398 0.057 -12.109 1 97.81 94 PRO A N 1
ATOM 747 C CA . PRO A 1 94 ? -2.314 0.321 -13.219 1 97.81 94 PRO A CA 1
ATOM 748 C C . PRO A 1 94 ? -1.876 -0.352 -14.516 1 97.81 94 PRO A C 1
ATOM 750 O O . PRO A 1 94 ? -2.693 -0.554 -15.422 1 97.81 94 PRO A O 1
ATOM 753 N N . THR A 1 95 ? -0.618 -0.711 -14.609 1 98.44 95 THR A N 1
ATOM 754 C CA . THR A 1 95 ? -0.101 -1.252 -15.859 1 98.44 95 THR A CA 1
ATOM 755 C C . THR A 1 95 ? -0.639 -2.658 -16.109 1 98.44 95 THR A C 1
ATOM 757 O O . THR A 1 95 ? -0.548 -3.178 -17.219 1 98.44 95 THR A O 1
ATOM 760 N N . TYR A 1 96 ? -1.167 -3.297 -15.102 1 98.56 96 TYR A N 1
ATOM 761 C CA . TYR A 1 96 ? -1.812 -4.594 -15.281 1 98.56 96 TYR A CA 1
ATOM 762 C C . TYR A 1 96 ? -3.213 -4.43 -15.859 1 98.56 96 TYR A C 1
ATOM 764 O O . TYR A 1 96 ? -3.805 -5.395 -16.344 1 98.56 96 TYR A O 1
ATOM 772 N N . TYR A 1 97 ? -3.709 -3.24 -15.734 1 97 97 TYR A N 1
ATOM 773 C CA . TYR A 1 97 ? -5.086 -2.979 -16.141 1 97 97 TYR A CA 1
ATOM 774 C C . TYR A 1 97 ? -5.141 -1.925 -17.234 1 97 97 TYR A C 1
ATOM 776 O O . TYR A 1 97 ? -4.102 -1.442 -17.703 1 97 97 TYR A O 1
ATOM 784 N N . ASP A 1 98 ? -6.312 -1.615 -17.719 1 87.31 98 ASP A N 1
ATOM 785 C CA . ASP A 1 98 ? -6.582 -0.559 -18.688 1 87.31 98 ASP A CA 1
ATOM 786 C C . ASP A 1 98 ? -5.676 -0.694 -19.906 1 87.31 98 ASP A C 1
ATOM 788 O O . ASP A 1 98 ? -5.027 0.27 -20.312 1 87.31 98 ASP A O 1
ATOM 792 N N . ASN A 1 99 ? -5.402 -1.864 -20.391 1 91.38 99 ASN A N 1
ATOM 793 C CA . ASN A 1 99 ? -4.609 -2.18 -21.578 1 91.38 99 ASN A CA 1
ATOM 794 C C . ASN A 1 99 ? -3.148 -1.777 -21.391 1 91.38 99 ASN A C 1
ATOM 796 O O . ASN A 1 99 ? -2.508 -1.302 -22.328 1 91.38 99 ASN A O 1
ATOM 800 N N . GLY A 1 100 ? -2.707 -1.826 -20.188 1 95.25 100 GLY A N 1
ATOM 801 C CA . GLY A 1 100 ? -1.313 -1.531 -19.891 1 95.25 100 GLY A CA 1
ATOM 802 C C . GLY A 1 100 ? -0.366 -2.625 -20.344 1 95.25 100 GLY A C 1
ATOM 803 O O . GLY A 1 100 ? -0.805 -3.695 -20.781 1 95.25 100 GLY A O 1
ATOM 804 N N . PRO A 1 101 ? 0.877 -2.426 -20.328 1 98 101 PRO A N 1
ATOM 805 C CA . PRO A 1 101 ? 1.882 -3.326 -20.891 1 98 101 PRO A CA 1
ATOM 806 C C . PRO A 1 101 ? 1.967 -4.66 -20.156 1 98 101 PRO A C 1
ATOM 808 O O . PRO A 1 101 ? 2.533 -5.625 -20.672 1 98 101 PRO A O 1
ATOM 811 N N . ARG A 1 102 ? 1.352 -4.836 -18.969 1 98.31 102 ARG A N 1
ATOM 812 C CA . ARG A 1 102 ? 1.437 -6.074 -18.203 1 98.31 102 ARG A CA 1
ATOM 813 C C . ARG A 1 102 ? 0.089 -6.789 -18.172 1 98.31 102 ARG A C 1
ATOM 815 O O . ARG A 1 102 ? -0.08 -7.766 -17.438 1 98.31 102 ARG A O 1
ATOM 822 N N . ASN A 1 103 ? -0.815 -6.316 -18.938 1 98.38 103 ASN A N 1
ATOM 823 C CA . ASN A 1 103 ? -2.189 -6.809 -18.922 1 98.38 103 ASN A CA 1
ATOM 824 C C . ASN A 1 103 ? -2.254 -8.305 -19.219 1 98.38 103 ASN A C 1
ATOM 826 O O . ASN A 1 103 ? -3.127 -9.008 -18.703 1 98.38 103 ASN A O 1
ATOM 830 N N . GLU A 1 104 ? -1.34 -8.758 -20.031 1 98.12 104 GLU A N 1
ATOM 831 C CA . GLU A 1 104 ? -1.352 -10.156 -20.453 1 98.12 104 GLU A CA 1
ATOM 832 C C . GLU A 1 104 ? -1.265 -11.094 -19.25 1 98.12 104 GLU A C 1
ATOM 834 O O . GLU A 1 104 ? -1.744 -12.227 -19.312 1 98.12 104 GLU A O 1
ATOM 839 N N . MET A 1 105 ? -0.698 -10.656 -18.125 1 98.5 105 MET A N 1
ATOM 840 C CA . MET A 1 105 ? -0.499 -11.5 -16.953 1 98.5 105 MET A CA 1
ATOM 841 C C . MET A 1 105 ? -1.836 -11.914 -16.344 1 98.5 105 MET A C 1
ATOM 843 O O . MET A 1 105 ? -1.961 -13.008 -15.789 1 98.5 105 MET A O 1
ATOM 847 N N . LEU A 1 106 ? -2.863 -11.047 -16.469 1 98.31 106 LEU A N 1
ATOM 848 C CA . LEU A 1 106 ? -4.199 -11.352 -15.961 1 98.31 106 LEU A CA 1
ATOM 849 C C . LEU A 1 106 ? -4.77 -12.586 -16.656 1 98.31 106 LEU A C 1
ATOM 851 O O . LEU A 1 106 ? -5.504 -13.359 -16.031 1 98.31 106 LEU A O 1
ATOM 855 N N . TRP A 1 107 ? -4.348 -12.742 -17.828 1 97.88 107 TRP A N 1
ATOM 856 C CA . TRP A 1 107 ? -4.977 -13.773 -18.656 1 97.88 107 TRP A CA 1
ATOM 857 C C . TRP A 1 107 ? -4.16 -15.062 -18.641 1 97.88 107 TRP A C 1
ATOM 859 O O . TRP A 1 107 ? -4.691 -16.141 -18.906 1 97.88 107 TRP A O 1
ATOM 869 N N . LYS A 1 108 ? -2.857 -14.914 -18.375 1 98.25 108 LYS A N 1
ATOM 870 C CA . LYS A 1 108 ? -2.047 -16.125 -18.234 1 98.25 108 LYS A CA 1
ATOM 871 C C . LYS A 1 108 ? -2.51 -16.969 -17.062 1 98.25 108 LYS A C 1
ATOM 873 O O . LYS A 1 108 ? -2.365 -18.203 -17.078 1 98.25 108 LYS A O 1
ATOM 878 N N . GLN A 1 109 ? -3.014 -16.297 -15.953 1 98.19 109 GLN A N 1
ATOM 879 C CA . GLN A 1 109 ? -3.643 -16.938 -14.805 1 98.19 109 GLN A CA 1
ATOM 880 C C . GLN A 1 109 ? -2.73 -18 -14.203 1 98.19 109 GLN A C 1
ATOM 882 O O . GLN A 1 109 ? -3.17 -19.125 -13.914 1 98.19 109 GLN A O 1
ATOM 887 N N . LEU A 1 110 ? -1.455 -17.594 -14.094 1 98.56 110 LEU A N 1
ATOM 888 C CA . LEU A 1 110 ? -0.41 -18.484 -13.625 1 98.56 110 LEU A CA 1
ATOM 889 C C . LEU A 1 110 ? -0.653 -18.891 -12.172 1 98.56 110 LEU A C 1
ATOM 891 O O . LEU A 1 110 ? -0.991 -18.047 -11.336 1 98.56 110 LEU A O 1
ATOM 895 N N . ALA A 1 111 ? -0.485 -20.141 -11.867 1 98.38 111 ALA A N 1
ATOM 896 C CA . ALA A 1 111 ? -0.528 -20.625 -10.484 1 98.38 111 ALA A CA 1
ATOM 897 C C . ALA A 1 111 ? 0.828 -20.469 -9.805 1 98.38 111 ALA A C 1
ATOM 899 O O . ALA A 1 111 ? 0.922 -20.516 -8.578 1 98.38 111 ALA A O 1
ATOM 900 N N . SER A 1 112 ? 1.82 -20.375 -10.664 1 98.81 112 SER A N 1
ATOM 901 C CA . SER A 1 112 ? 3.18 -20.203 -10.164 1 98.81 112 SER A CA 1
ATOM 902 C C . SER A 1 112 ? 4.039 -19.438 -11.156 1 98.81 112 SER A C 1
ATOM 904 O O . SER A 1 112 ? 3.824 -19.516 -12.367 1 98.81 112 SER A O 1
ATOM 906 N N . ILE A 1 113 ? 4.984 -18.766 -10.68 1 98.88 113 ILE A N 1
ATOM 907 C CA . ILE A 1 113 ? 5.949 -18.031 -11.484 1 98.88 113 ILE A CA 1
ATOM 908 C C . ILE A 1 113 ? 7.246 -17.844 -10.695 1 98.88 113 ILE A C 1
ATOM 910 O O . ILE A 1 113 ? 7.223 -17.734 -9.469 1 98.88 113 ILE A O 1
ATOM 914 N N . GLU A 1 114 ? 8.32 -17.906 -11.352 1 98.81 114 GLU A N 1
ATOM 915 C CA . GLU A 1 114 ? 9.648 -17.734 -10.758 1 98.81 114 GLU A CA 1
ATOM 916 C C . GLU A 1 114 ? 10.523 -16.812 -11.609 1 98.81 114 GLU A C 1
ATOM 918 O O . GLU A 1 114 ? 10.555 -16.953 -12.836 1 98.81 114 GLU A O 1
ATOM 923 N N . LYS A 1 115 ? 11.133 -15.859 -11.047 1 98.69 115 LYS A N 1
ATOM 924 C CA . LYS A 1 115 ? 12.078 -14.969 -11.711 1 98.69 115 LYS A CA 1
ATOM 925 C C . LYS A 1 115 ? 13.328 -14.773 -10.859 1 98.69 115 LYS A C 1
ATOM 927 O O . LYS A 1 115 ? 13.281 -14.867 -9.633 1 98.69 115 LYS A O 1
ATOM 932 N N . LYS A 1 116 ? 14.398 -14.438 -11.492 1 98.06 116 LYS A N 1
ATOM 933 C CA . LYS A 1 116 ? 15.672 -14.164 -10.844 1 98.06 116 LYS A CA 1
ATOM 934 C C . LYS A 1 116 ? 16.062 -12.688 -10.984 1 98.06 116 LYS A C 1
ATOM 936 O O . LYS A 1 116 ? 15.898 -12.102 -12.055 1 98.06 116 LYS A O 1
ATOM 941 N N . THR A 1 117 ? 16.531 -12.18 -9.891 1 97.56 117 THR A N 1
ATOM 942 C CA . THR A 1 117 ? 17.031 -10.812 -9.969 1 97.56 117 THR A CA 1
ATOM 943 C C . THR A 1 117 ? 18.438 -10.789 -10.586 1 97.56 117 THR A C 1
ATOM 945 O O . THR A 1 117 ? 19.094 -11.828 -10.68 1 97.56 117 THR A O 1
ATOM 948 N N . SER A 1 118 ? 18.875 -9.656 -10.945 1 97.31 118 SER A N 1
ATOM 949 C CA . SER A 1 118 ? 20.219 -9.484 -11.5 1 97.31 118 SER A CA 1
ATOM 950 C C . SER A 1 118 ? 21.281 -9.789 -10.453 1 97.31 118 SER A C 1
ATOM 952 O O . SER A 1 118 ? 22.422 -10.094 -10.797 1 97.31 118 SER A O 1
ATOM 954 N N . LYS A 1 119 ? 20.938 -9.766 -9.211 1 94.19 119 LYS A N 1
ATOM 955 C CA . LYS A 1 119 ? 21.906 -10.016 -8.133 1 94.19 119 LYS A CA 1
ATOM 956 C C . LYS A 1 119 ? 21.875 -11.469 -7.688 1 94.19 119 LYS A C 1
ATOM 958 O O . LYS A 1 119 ? 22.547 -11.852 -6.734 1 94.19 119 LYS A O 1
ATOM 963 N N . GLY A 1 120 ? 20.984 -12.242 -8.289 1 92.38 120 GLY A N 1
ATOM 964 C CA . GLY A 1 120 ? 21.031 -13.68 -8.094 1 92.38 120 GLY A CA 1
ATOM 965 C C . GLY A 1 120 ? 19.969 -14.195 -7.141 1 92.38 120 GLY A C 1
ATOM 966 O O . GLY A 1 120 ? 19.891 -15.391 -6.859 1 92.38 120 GLY A O 1
ATOM 967 N N . GLU A 1 121 ? 19.109 -13.336 -6.68 1 95.38 121 GLU A N 1
ATOM 968 C CA . GLU A 1 121 ? 18 -13.789 -5.844 1 95.38 121 GLU A CA 1
ATOM 969 C C . GLU A 1 121 ? 16.906 -14.445 -6.684 1 95.38 121 GLU A C 1
ATOM 971 O O . GLU A 1 121 ? 16.516 -13.906 -7.719 1 95.38 121 GLU A O 1
ATOM 976 N N . ASN A 1 122 ? 16.469 -15.57 -6.199 1 98.06 122 ASN A N 1
ATOM 977 C CA . ASN A 1 122 ? 15.336 -16.234 -6.82 1 98.06 122 ASN A CA 1
ATOM 978 C C . ASN A 1 122 ? 14.031 -15.891 -6.102 1 98.06 122 ASN A C 1
ATOM 980 O O . ASN A 1 122 ? 13.914 -16.078 -4.891 1 98.06 122 ASN A O 1
ATOM 984 N N . ILE A 1 123 ? 13.07 -15.383 -6.797 1 98.81 123 ILE A N 1
ATOM 985 C CA . ILE A 1 123 ? 11.75 -15.07 -6.262 1 98.81 123 ILE A CA 1
ATOM 986 C C . ILE A 1 123 ? 10.703 -15.977 -6.902 1 98.81 123 ILE A C 1
ATOM 988 O O . ILE A 1 123 ? 10.617 -16.062 -8.133 1 98.81 123 ILE A O 1
ATOM 992 N N . LYS A 1 124 ? 9.93 -16.641 -6.105 1 98.88 124 LYS A N 1
ATOM 993 C CA . LYS A 1 124 ? 8.891 -17.531 -6.609 1 98.88 124 LYS A CA 1
ATOM 994 C C . LYS A 1 124 ? 7.547 -17.25 -5.941 1 98.88 124 LYS A C 1
ATOM 996 O O . LYS A 1 124 ? 7.48 -17.078 -4.727 1 98.88 124 LYS A O 1
ATOM 1001 N N . VAL A 1 125 ? 6.543 -17.125 -6.684 1 98.94 125 VAL A N 1
ATOM 1002 C CA . VAL A 1 125 ? 5.164 -17.125 -6.203 1 98.94 125 VAL A CA 1
ATOM 1003 C C . VAL A 1 125 ? 4.496 -18.453 -6.543 1 98.94 125 VAL A C 1
ATOM 1005 O O . VAL A 1 125 ? 4.582 -18.922 -7.68 1 98.94 125 VAL A O 1
ATOM 1008 N N . ASP A 1 126 ? 3.877 -19.078 -5.562 1 98.88 126 ASP A N 1
ATOM 1009 C CA . ASP A 1 126 ? 3.217 -20.359 -5.785 1 98.88 126 ASP A CA 1
ATOM 1010 C C . ASP A 1 126 ? 1.873 -20.406 -5.059 1 98.88 126 ASP A C 1
ATOM 1012 O O . ASP A 1 126 ? 1.82 -20.344 -3.83 1 98.88 126 ASP A O 1
ATOM 1016 N N . TYR A 1 127 ? 0.788 -20.484 -5.801 1 98.81 127 TYR A N 1
ATOM 1017 C CA . TYR A 1 127 ? -0.49 -20.859 -5.211 1 98.81 127 TYR A CA 1
ATOM 1018 C C . TYR A 1 127 ? -0.516 -22.344 -4.879 1 98.81 127 TYR A C 1
ATOM 1020 O O . TYR A 1 127 ? -0.615 -23.188 -5.773 1 98.81 127 TYR A O 1
ATOM 1028 N N . TYR A 1 128 ? -0.579 -22.703 -3.592 1 98.56 128 TYR A N 1
ATOM 1029 C CA . TYR A 1 128 ? -0.372 -24.109 -3.271 1 98.56 128 TYR A CA 1
ATOM 1030 C C . TYR A 1 128 ? -1.667 -24.75 -2.793 1 98.56 128 TYR A C 1
ATOM 1032 O O . TYR A 1 128 ? -1.748 -25.969 -2.67 1 98.56 128 TYR A O 1
ATOM 1040 N N . LYS A 1 129 ? -2.658 -23.906 -2.58 1 98.25 129 LYS A N 1
ATOM 1041 C CA . LYS A 1 129 ? -3.953 -24.422 -2.141 1 98.25 129 LYS A CA 1
ATOM 1042 C C . LYS A 1 129 ? -5.082 -23.469 -2.516 1 98.25 129 LYS A C 1
ATOM 1044 O O . LYS A 1 129 ? -4.906 -22.25 -2.473 1 98.25 129 LYS A O 1
ATOM 1049 N N . GLU A 1 130 ? -6.18 -24.047 -2.969 1 96.75 130 GLU A N 1
ATOM 1050 C CA . GLU A 1 130 ? -7.426 -23.328 -3.195 1 96.75 130 GLU A CA 1
ATOM 1051 C C . GLU A 1 130 ? -8.594 -24.016 -2.502 1 96.75 130 GLU A C 1
ATOM 1053 O O . GLU A 1 130 ? -8.812 -25.219 -2.682 1 96.75 130 GLU A O 1
ATOM 1058 N N . ASP A 1 131 ? -9.219 -23.312 -1.711 1 97.38 131 ASP A N 1
ATOM 1059 C CA . ASP A 1 131 ? -10.43 -23.781 -1.032 1 97.38 131 ASP A CA 1
ATOM 1060 C C . ASP A 1 131 ? -11.609 -22.859 -1.329 1 97.38 131 ASP A C 1
ATOM 1062 O O . ASP A 1 131 ? -11.922 -21.953 -0.544 1 97.38 131 ASP A O 1
ATOM 1066 N N . GLY A 1 132 ? -12.281 -23.203 -2.395 1 96.06 132 GLY A N 1
ATOM 1067 C CA . GLY A 1 132 ? -13.289 -22.266 -2.869 1 96.06 132 GLY A CA 1
ATOM 1068 C C . GLY A 1 132 ? -12.711 -20.938 -3.303 1 96.06 132 GLY A C 1
ATOM 1069 O O . GLY A 1 132 ? -11.852 -20.875 -4.188 1 96.06 132 GLY A O 1
ATOM 1070 N N . LYS A 1 133 ? -13.188 -19.906 -2.562 1 97.94 133 LYS A N 1
ATOM 1071 C CA . LYS A 1 133 ? -12.75 -18.562 -2.93 1 97.94 133 LYS A CA 1
ATOM 1072 C C . LYS A 1 133 ? -11.602 -18.094 -2.039 1 97.94 133 LYS A C 1
ATOM 1074 O O . LYS A 1 133 ? -11.18 -16.938 -2.107 1 97.94 133 LYS A O 1
ATOM 1079 N N . ASN A 1 134 ? -11.125 -19.031 -1.226 1 98.5 134 ASN A N 1
ATOM 1080 C CA . ASN A 1 134 ? -9.93 -18.812 -0.417 1 98.5 134 ASN A CA 1
ATOM 1081 C C . ASN A 1 134 ? -8.695 -19.453 -1.044 1 98.5 134 ASN A C 1
ATOM 1083 O O . ASN A 1 134 ? -8.633 -20.688 -1.185 1 98.5 134 ASN A O 1
ATOM 1087 N N . LEU A 1 135 ? -7.797 -18.641 -1.419 1 98.75 135 LEU A N 1
ATOM 1088 C CA . LEU A 1 135 ? -6.559 -19.094 -2.049 1 98.75 135 LEU A CA 1
ATOM 1089 C C . LEU A 1 135 ? -5.371 -18.906 -1.111 1 98.75 135 LEU A C 1
ATOM 1091 O O . LEU A 1 135 ? -5.367 -17.984 -0.282 1 98.75 135 LEU A O 1
ATOM 1095 N N . TYR A 1 136 ? -4.387 -19.766 -1.188 1 98.81 136 TYR A N 1
ATOM 1096 C CA . TYR A 1 136 ? -3.18 -19.734 -0.367 1 98.81 136 TYR A CA 1
ATOM 1097 C C . TYR A 1 136 ? -1.928 -19.75 -1.235 1 98.81 136 TYR A C 1
ATOM 1099 O O . TYR A 1 136 ? -1.798 -20.594 -2.129 1 98.81 136 TYR A O 1
ATOM 1107 N N . ALA A 1 137 ? -1.057 -18.844 -1.042 1 98.88 137 ALA A N 1
ATOM 1108 C CA . ALA A 1 137 ? 0.153 -18.688 -1.848 1 98.88 137 ALA A CA 1
ATOM 1109 C C . ALA A 1 137 ? 1.368 -18.406 -0.968 1 98.88 137 ALA A C 1
ATOM 1111 O O . ALA A 1 137 ? 1.226 -17.984 0.179 1 98.88 137 ALA A O 1
ATOM 1112 N N . THR A 1 138 ? 2.523 -18.719 -1.491 1 98.88 138 THR A N 1
ATOM 1113 C CA . THR A 1 138 ? 3.783 -18.328 -0.871 1 98.88 138 THR A CA 1
ATOM 1114 C C . THR A 1 138 ? 4.586 -17.422 -1.808 1 98.88 138 THR A C 1
ATOM 1116 O O . THR A 1 138 ? 4.496 -17.562 -3.029 1 98.88 138 THR A O 1
ATOM 1119 N N . ILE A 1 139 ? 5.262 -16.5 -1.314 1 98.88 139 ILE A N 1
ATOM 1120 C CA . ILE A 1 139 ? 6.391 -15.828 -1.939 1 98.88 139 ILE A CA 1
ATOM 1121 C C . ILE A 1 139 ? 7.695 -16.328 -1.325 1 98.88 139 ILE A C 1
ATOM 1123 O O . ILE A 1 139 ? 7.965 -16.094 -0.145 1 98.88 139 ILE A O 1
ATOM 1127 N N . THR A 1 140 ? 8.422 -17.016 -2.072 1 98.81 140 THR A N 1
ATOM 1128 C CA . THR A 1 140 ? 9.688 -17.562 -1.589 1 98.81 140 THR A CA 1
ATOM 1129 C C . THR A 1 140 ? 10.867 -16.797 -2.18 1 98.81 140 THR A C 1
ATOM 1131 O O . THR A 1 140 ? 10.984 -16.672 -3.398 1 98.81 140 THR A O 1
ATOM 1134 N N . ILE A 1 141 ? 11.734 -16.312 -1.368 1 98.5 141 ILE A N 1
ATOM 1135 C CA . ILE A 1 141 ? 12.922 -15.555 -1.747 1 98.5 141 ILE A CA 1
ATOM 1136 C C . ILE A 1 141 ? 14.172 -16.312 -1.313 1 98.5 141 ILE A C 1
ATOM 1138 O O . ILE A 1 141 ? 14.398 -16.516 -0.118 1 98.5 141 ILE A O 1
ATOM 1142 N N . THR A 1 142 ? 14.977 -16.672 -2.24 1 97.25 142 THR A N 1
ATOM 1143 C CA . THR A 1 142 ? 16.156 -17.469 -1.956 1 97.25 142 THR A CA 1
ATOM 1144 C C . THR A 1 142 ? 17.375 -16.906 -2.699 1 97.25 142 THR A C 1
ATOM 1146 O O . THR A 1 142 ? 17.234 -16.281 -3.752 1 97.25 142 THR A O 1
ATOM 1149 N N . MET B 1 1 ? 17.875 15.055 -0.816 1 84.94 1 MET B N 1
ATOM 1150 C CA . MET B 1 1 ? 18.047 14.68 0.583 1 84.94 1 MET B CA 1
ATOM 1151 C C . MET B 1 1 ? 16.859 13.883 1.094 1 84.94 1 MET B C 1
ATOM 1153 O O . MET B 1 1 ? 15.719 14.148 0.703 1 84.94 1 MET B O 1
ATOM 1157 N N . THR B 1 2 ? 17.078 12.812 1.962 1 95.25 2 THR B N 1
ATOM 1158 C CA . THR B 1 2 ? 16.094 11.836 2.41 1 95.25 2 THR B CA 1
ATOM 1159 C C . THR B 1 2 ? 15.25 12.398 3.549 1 95.25 2 THR B C 1
ATOM 1161 O O . THR B 1 2 ? 15.781 13.023 4.469 1 95.25 2 THR B O 1
ATOM 1164 N N . TYR B 1 3 ? 13.992 12.398 3.459 1 98.31 3 TYR B N 1
ATOM 1165 C CA . TYR B 1 3 ? 13.055 12.766 4.508 1 98.31 3 TYR B CA 1
ATOM 1166 C C . TYR B 1 3 ? 12.438 11.523 5.145 1 98.31 3 TYR B C 1
ATOM 1168 O O . TYR B 1 3 ? 12.312 10.484 4.496 1 98.31 3 TYR B O 1
ATOM 1176 N N . SER B 1 4 ? 12.047 11.664 6.426 1 98.69 4 SER B N 1
ATOM 1177 C CA . SER B 1 4 ? 11.227 10.633 7.055 1 98.69 4 SER B CA 1
ATOM 1178 C C . SER B 1 4 ? 10.047 11.242 7.797 1 98.69 4 SER B C 1
ATOM 1180 O O . SER B 1 4 ? 10.156 12.336 8.367 1 98.69 4 SER B O 1
ATOM 1182 N N . ILE B 1 5 ? 8.945 10.641 7.75 1 98.88 5 ILE B N 1
ATOM 1183 C CA . ILE B 1 5 ? 7.777 10.977 8.562 1 98.88 5 ILE B CA 1
ATOM 1184 C C . ILE B 1 5 ? 7.391 9.781 9.43 1 98.88 5 ILE B C 1
ATOM 1186 O O . ILE B 1 5 ? 7.012 8.727 8.914 1 98.88 5 ILE B O 1
ATOM 1190 N N . HIS B 1 6 ? 7.543 9.945 10.742 1 98.88 6 HIS B N 1
ATOM 1191 C CA . HIS B 1 6 ? 7.117 8.961 11.734 1 98.88 6 HIS B CA 1
ATOM 1192 C C . HIS B 1 6 ? 5.66 9.18 12.133 1 98.88 6 HIS B C 1
ATOM 1194 O O . HIS B 1 6 ? 5.32 10.227 12.703 1 98.88 6 HIS B O 1
ATOM 1200 N N . VAL B 1 7 ? 4.785 8.242 11.852 1 98.94 7 VAL B N 1
ATOM 1201 C CA . VAL B 1 7 ? 3.35 8.406 12.07 1 98.94 7 VAL B CA 1
ATOM 1202 C C . VAL B 1 7 ? 2.867 7.426 13.133 1 98.94 7 VAL B C 1
ATOM 1204 O O . VAL B 1 7 ? 3.031 6.215 12.992 1 98.94 7 VAL B O 1
ATOM 1207 N N . ARG B 1 8 ? 2.332 7.898 14.172 1 98.62 8 ARG B N 1
ATOM 1208 C CA . ARG B 1 8 ? 1.663 7.066 15.172 1 98.62 8 ARG B CA 1
ATOM 1209 C C . ARG B 1 8 ? 0.147 7.207 15.07 1 98.62 8 ARG B C 1
ATOM 1211 O O . ARG B 1 8 ? -0.37 8.312 14.883 1 98.62 8 ARG B O 1
ATOM 1218 N N . VAL B 1 9 ? -0.533 6.137 15.148 1 98.5 9 VAL B N 1
ATOM 1219 C CA . VAL B 1 9 ? -1.991 6.117 15.102 1 98.5 9 VAL B CA 1
ATOM 1220 C C . VAL B 1 9 ? -2.553 5.973 16.516 1 98.5 9 VAL B C 1
ATOM 1222 O O . VAL B 1 9 ? -2.188 5.047 17.25 1 98.5 9 VAL B O 1
ATOM 1225 N N . ILE B 1 10 ? -3.357 6.879 16.859 1 98.06 10 ILE B N 1
ATOM 1226 C CA . ILE B 1 10 ? -4.008 6.891 18.172 1 98.06 10 ILE B CA 1
ATOM 1227 C C . ILE B 1 10 ? -5.516 6.742 17.984 1 98.06 10 ILE B C 1
ATOM 1229 O O . ILE B 1 10 ? -6.148 7.531 17.281 1 98.06 10 ILE B O 1
ATOM 1233 N N . GLN B 1 11 ? -6.078 5.777 18.562 1 96.94 11 GLN B N 1
ATOM 1234 C CA . GLN B 1 11 ? -7.52 5.543 18.484 1 96.94 11 GLN B CA 1
ATOM 1235 C C . GLN B 1 11 ? -8.117 5.352 19.875 1 96.94 11 GLN B C 1
ATOM 1237 O O . GLN B 1 11 ? -7.484 4.746 20.75 1 96.94 11 GLN B O 1
ATOM 1242 N N . THR B 1 12 ? -9.336 5.887 20 1 95.19 12 THR B N 1
ATOM 1243 C CA . THR B 1 12 ? -9.891 5.891 21.344 1 95.19 12 THR B CA 1
ATOM 1244 C C . THR B 1 12 ? -11.172 5.066 21.406 1 95.19 12 THR B C 1
ATOM 1246 O O . THR B 1 12 ? -11.719 4.844 22.484 1 95.19 12 THR B O 1
ATOM 1249 N N . LYS B 1 13 ? -11.688 4.531 20.297 1 93.56 13 LYS B N 1
ATOM 1250 C CA . LYS B 1 13 ? -12.922 3.754 20.281 1 93.56 13 LYS B CA 1
ATOM 1251 C C . LYS B 1 13 ? -12.648 2.303 19.891 1 93.56 13 LYS B C 1
ATOM 1253 O O . LYS B 1 13 ? -12.617 1.967 18.703 1 93.56 13 LYS B O 1
ATOM 1258 N N . PRO B 1 14 ? -12.633 1.44 20.797 1 91 14 PRO B N 1
ATOM 1259 C CA . PRO B 1 14 ? -12.289 0.051 20.484 1 91 14 PRO B CA 1
ATOM 1260 C C . PRO B 1 14 ? -13.305 -0.614 19.547 1 91 14 PRO B C 1
ATOM 1262 O O . PRO B 1 14 ? -12.945 -1.482 18.75 1 91 14 PRO B O 1
ATOM 1265 N N . SER B 1 15 ? -14.516 -0.167 19.641 1 89.88 15 SER B N 1
ATOM 1266 C CA . SER B 1 15 ? -15.57 -0.82 18.859 1 89.88 15 SER B CA 1
ATOM 1267 C C . SER B 1 15 ? -15.484 -0.448 17.391 1 89.88 15 SER B C 1
ATOM 1269 O O . SER B 1 15 ? -16.078 -1.118 16.547 1 89.88 15 SER B O 1
ATOM 1271 N N . ALA B 1 16 ? -14.766 0.621 17.094 1 92 16 ALA B N 1
ATOM 1272 C CA . ALA B 1 16 ? -14.625 1.076 15.711 1 92 16 ALA B CA 1
ATOM 1273 C C . ALA B 1 16 ? -13.156 1.146 15.297 1 92 16 ALA B C 1
ATOM 1275 O O . ALA B 1 16 ? -12.758 2.031 14.539 1 92 16 ALA B O 1
ATOM 1276 N N . TRP B 1 17 ? -12.406 0.181 15.789 1 96.12 17 TRP B N 1
ATOM 1277 C CA . TRP B 1 17 ? -10.961 0.198 15.547 1 96.12 17 TRP B CA 1
ATOM 1278 C C . TRP B 1 17 ? -10.656 0.109 14.062 1 96.12 17 TRP B C 1
ATOM 1280 O O . TRP B 1 17 ? -11.125 -0.8 13.375 1 96.12 17 TRP B O 1
ATOM 1290 N N . TYR B 1 18 ? -9.906 1.049 13.578 1 97.56 18 TYR B N 1
ATOM 1291 C CA . TYR B 1 18 ? -9.492 1.074 12.188 1 97.56 18 TYR B CA 1
ATOM 1292 C C . TYR B 1 18 ? -8.148 0.39 12 1 97.56 18 TYR B C 1
ATOM 1294 O O . TYR B 1 18 ? -7.215 0.627 12.773 1 97.56 18 TYR B O 1
ATOM 1302 N N . SER B 1 19 ? -8.078 -0.39 11.031 1 97.56 19 SER B N 1
ATOM 1303 C CA . SER B 1 19 ? -6.82 -1.01 10.625 1 97.56 19 SER B CA 1
ATOM 1304 C C . SER B 1 19 ? -6.316 -0.426 9.312 1 97.56 19 SER B C 1
ATOM 1306 O O . SER B 1 19 ? -7.113 -0.052 8.445 1 97.56 19 SER B O 1
ATOM 1308 N N . ILE B 1 20 ? -5 -0.357 9.148 1 98.44 20 ILE B N 1
ATOM 1309 C CA . ILE B 1 20 ? -4.418 0.046 7.879 1 98.44 20 ILE B CA 1
ATOM 1310 C C . ILE B 1 20 ? -4.531 -1.097 6.871 1 98.44 20 ILE B C 1
ATOM 1312 O O . ILE B 1 20 ? -4.105 -2.221 7.148 1 98.44 20 ILE B O 1
ATOM 1316 N N . VAL B 1 21 ? -5.082 -0.791 5.68 1 98.81 21 VAL B N 1
ATOM 1317 C CA . VAL B 1 21 ? -5.406 -1.88 4.766 1 98.81 21 VAL B CA 1
ATOM 1318 C C . VAL B 1 21 ? -4.762 -1.619 3.404 1 98.81 21 VAL B C 1
ATOM 1320 O O . VAL B 1 21 ? -4.969 -2.383 2.459 1 98.81 21 VAL B O 1
ATOM 1323 N N . GLU B 1 22 ? -4.117 -0.574 3.262 1 98.94 22 GLU B N 1
ATOM 1324 C CA . GLU B 1 22 ? -3.375 -0.158 2.074 1 98.94 22 GLU B CA 1
ATOM 1325 C C . GLU B 1 22 ? -2.312 0.879 2.424 1 98.94 22 GLU B C 1
ATOM 1327 O O . GLU B 1 22 ? -2.549 1.768 3.244 1 98.94 22 GLU B O 1
ATOM 1332 N N . LYS B 1 23 ? -1.095 0.772 1.863 1 98.88 23 LYS B N 1
ATOM 1333 C CA . LYS B 1 23 ? 0.008 1.722 1.984 1 98.88 23 LYS B CA 1
ATOM 1334 C C . LYS B 1 23 ? 0.617 2.033 0.621 1 98.88 23 LYS B C 1
ATOM 1336 O O . LYS B 1 23 ? 1.4 1.244 0.09 1 98.88 23 LYS B O 1
ATOM 1341 N N . THR B 1 24 ? 0.272 3.182 0.114 1 98.94 24 THR B N 1
ATOM 1342 C CA . THR B 1 24 ? 0.834 3.547 -1.181 1 98.94 24 THR B CA 1
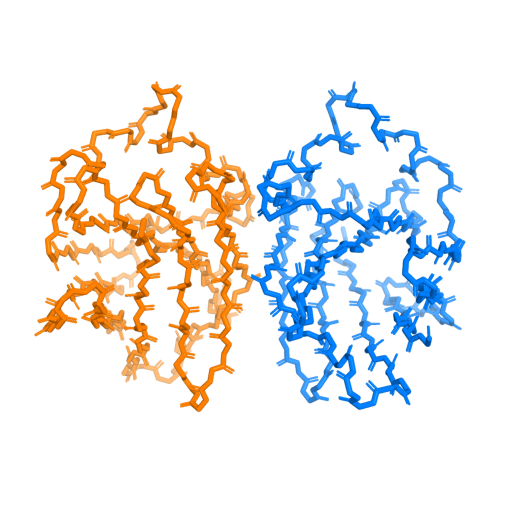ATOM 1343 C C . THR B 1 24 ? 1.952 4.574 -1.015 1 98.94 24 THR B C 1
ATOM 1345 O O . THR B 1 24 ? 2.029 5.254 0.009 1 98.94 24 THR B O 1
ATOM 1348 N N . VAL B 1 25 ? 2.834 4.645 -1.989 1 98.88 25 VAL B N 1
ATOM 1349 C CA . VAL B 1 25 ? 3.848 5.691 -2.051 1 98.88 25 VAL B CA 1
ATOM 1350 C C . VAL B 1 25 ? 3.928 6.254 -3.469 1 98.88 25 VAL B C 1
ATOM 1352 O O . VAL B 1 25 ? 3.701 5.531 -4.441 1 98.88 25 VAL B O 1
ATOM 1355 N N . TRP B 1 26 ? 4.199 7.508 -3.566 1 98.31 26 TRP B N 1
ATOM 1356 C CA . TRP B 1 26 ? 4.359 8.148 -4.867 1 98.31 26 TRP B CA 1
ATOM 1357 C C . TRP B 1 26 ? 5.75 7.883 -5.434 1 98.31 26 TRP B C 1
ATOM 1359 O O . TRP B 1 26 ? 6.691 7.605 -4.684 1 98.31 26 TRP B O 1
ATOM 1369 N N . TYR B 1 27 ? 5.91 7.98 -6.703 1 97.12 27 TYR B N 1
ATOM 1370 C CA . TYR B 1 27 ? 7.09 7.445 -7.371 1 97.12 27 TYR B CA 1
ATOM 1371 C C . TYR B 1 27 ? 8.117 8.539 -7.625 1 97.12 27 TYR B C 1
ATOM 1373 O O . TYR B 1 27 ? 9.266 8.258 -7.961 1 97.12 27 TYR B O 1
ATOM 1381 N N . PHE B 1 28 ? 7.73 9.75 -7.484 1 95.88 28 PHE B N 1
ATOM 1382 C CA . PHE B 1 28 ? 8.625 10.867 -7.773 1 95.88 28 PHE B CA 1
ATOM 1383 C C . PHE B 1 28 ? 9.625 11.07 -6.641 1 95.88 28 PHE B C 1
ATOM 1385 O O . PHE B 1 28 ? 9.562 10.375 -5.621 1 95.88 28 PHE B O 1
ATOM 1392 N N . ALA B 1 29 ? 10.648 11.898 -6.867 1 95.56 29 ALA B N 1
ATOM 1393 C CA . ALA B 1 29 ? 11.625 12.32 -5.867 1 95.56 29 ALA B CA 1
ATOM 1394 C C . ALA B 1 29 ? 12.383 11.125 -5.297 1 95.56 29 ALA B C 1
ATOM 1396 O O . ALA B 1 29 ? 12.453 10.953 -4.078 1 95.56 29 ALA B O 1
ATOM 1397 N N . GLN B 1 30 ? 12.852 10.219 -6.145 1 96.12 30 GLN B N 1
ATOM 1398 C CA . GLN B 1 30 ? 13.672 9.055 -5.816 1 96.12 30 GLN B CA 1
ATOM 1399 C C . GLN B 1 30 ? 12.859 8.008 -5.062 1 96.12 30 GLN B C 1
ATOM 1401 O O . GLN B 1 30 ? 13.422 7.117 -4.43 1 96.12 30 GLN B O 1
ATOM 1406 N N . GLY B 1 31 ? 11.477 8.102 -5.055 1 97.06 31 GLY B N 1
ATOM 1407 C CA . GLY B 1 31 ? 10.578 7.105 -4.492 1 97.06 31 GLY B CA 1
ATOM 1408 C C . GLY B 1 31 ? 10.406 7.234 -2.992 1 97.06 31 GLY B C 1
ATOM 1409 O O . GLY B 1 31 ? 10.883 8.203 -2.389 1 97.06 31 GLY B O 1
ATOM 1410 N N . ALA B 1 32 ? 9.68 6.324 -2.49 1 98.69 32 ALA B N 1
ATOM 1411 C CA . ALA B 1 32 ? 9.398 6.277 -1.057 1 98.69 32 ALA B CA 1
ATOM 1412 C C . ALA B 1 32 ? 9.109 4.852 -0.597 1 98.69 32 ALA B C 1
ATOM 1414 O O . ALA B 1 32 ? 8.961 3.947 -1.42 1 98.69 32 ALA B O 1
ATOM 1415 N N . THR B 1 33 ? 9.141 4.637 0.725 1 98.81 33 THR B N 1
ATOM 1416 C CA . THR B 1 33 ? 8.805 3.354 1.335 1 98.81 33 THR B CA 1
ATOM 1417 C C . THR B 1 33 ? 8.086 3.559 2.662 1 98.81 33 THR B C 1
ATOM 1419 O O . THR B 1 33 ? 8.32 4.551 3.357 1 98.81 33 THR B O 1
ATOM 1422 N N . TRP B 1 34 ? 7.188 2.623 2.994 1 98.81 34 TRP B N 1
ATOM 1423 C CA . TRP B 1 34 ? 6.629 2.502 4.336 1 98.81 34 TRP B CA 1
ATOM 1424 C C . TRP B 1 34 ? 7.293 1.363 5.102 1 98.81 34 TRP B C 1
ATOM 1426 O O . TRP B 1 34 ? 7.539 0.291 4.543 1 98.81 34 TRP B O 1
ATOM 1436 N N . ARG B 1 35 ? 7.539 1.579 6.34 1 97.69 35 ARG B N 1
ATOM 1437 C CA . ARG B 1 35 ? 7.934 0.511 7.25 1 97.69 35 ARG B CA 1
ATOM 1438 C C . ARG B 1 35 ? 7.188 0.614 8.578 1 97.69 35 ARG B C 1
ATOM 1440 O O . ARG B 1 35 ? 6.891 1.716 9.039 1 97.69 35 ARG B O 1
ATOM 1447 N N . ASP B 1 36 ? 6.852 -0.609 9.07 1 96 36 ASP B N 1
ATOM 1448 C CA . ASP B 1 36 ? 6.285 -0.697 10.414 1 96 36 ASP B CA 1
ATOM 1449 C C . ASP B 1 36 ? 7.355 -1.038 11.445 1 96 36 ASP B C 1
ATOM 1451 O O . ASP B 1 36 ? 7.895 -2.146 11.445 1 96 36 ASP B O 1
ATOM 1455 N N . VAL B 1 37 ? 7.641 -0.079 12.289 1 93.81 37 VAL B N 1
ATOM 1456 C CA . VAL B 1 37 ? 8.672 -0.28 13.305 1 93.81 37 VAL B CA 1
ATOM 1457 C C . VAL B 1 37 ? 8.109 0.043 14.688 1 93.81 37 VAL B C 1
ATOM 1459 O O . VAL B 1 37 ? 7.82 1.202 14.984 1 93.81 37 VAL B O 1
ATOM 1462 N N . ASP B 1 38 ? 7.961 -0.989 15.531 1 92 38 ASP B N 1
ATOM 1463 C CA . ASP B 1 38 ? 7.531 -0.825 16.922 1 92 38 ASP B CA 1
ATOM 1464 C C . ASP B 1 38 ? 6.188 -0.1 16.984 1 92 38 ASP B C 1
ATOM 1466 O O . ASP B 1 38 ? 6.023 0.836 17.781 1 92 38 ASP B O 1
ATOM 1470 N N . GLY B 1 39 ? 5.309 -0.345 16.062 1 88.12 39 GLY B N 1
ATOM 1471 C CA . GLY B 1 39 ? 3.967 0.213 16.078 1 88.12 39 GLY B CA 1
ATOM 1472 C C . GLY B 1 39 ? 3.859 1.542 15.359 1 88.12 39 GLY B C 1
ATOM 1473 O O . GLY B 1 39 ? 2.777 2.127 15.289 1 88.12 39 GLY B O 1
ATOM 1474 N N . GLU B 1 40 ? 4.934 2.006 14.875 1 96.94 40 GLU B N 1
ATOM 1475 C CA . GLU B 1 40 ? 4.965 3.252 14.117 1 96.94 40 GLU B CA 1
ATOM 1476 C C . GLU B 1 40 ? 5.078 2.982 12.617 1 96.94 40 GLU B C 1
ATOM 1478 O O . GLU B 1 40 ? 5.805 2.08 12.195 1 96.94 40 GLU B O 1
ATOM 1483 N N . GLN B 1 41 ? 4.312 3.748 11.875 1 98.62 41 GLN B N 1
ATOM 1484 C CA . GLN B 1 41 ? 4.5 3.746 10.422 1 98.62 41 GLN B CA 1
ATOM 1485 C C . GLN B 1 41 ? 5.523 4.793 10 1 98.62 41 GLN B C 1
ATOM 1487 O O . GLN B 1 41 ? 5.344 5.984 10.266 1 98.62 41 GLN B O 1
ATOM 1492 N N . ILE B 1 42 ? 6.586 4.34 9.398 1 98.88 42 ILE B N 1
ATOM 1493 C CA . ILE B 1 42 ? 7.629 5.281 9 1 98.88 42 ILE B CA 1
ATOM 1494 C C . ILE B 1 42 ? 7.664 5.391 7.477 1 98.88 42 ILE B C 1
ATOM 1496 O O . ILE B 1 42 ? 7.945 4.414 6.781 1 98.88 42 ILE B O 1
ATOM 1500 N N . LEU B 1 43 ? 7.348 6.574 6.984 1 98.88 43 LEU B N 1
ATOM 1501 C CA . LEU B 1 43 ? 7.508 6.902 5.574 1 98.88 43 LEU B CA 1
ATOM 1502 C C . LEU B 1 43 ? 8.891 7.488 5.305 1 98.88 43 LEU B C 1
ATOM 1504 O O . LEU B 1 43 ? 9.25 8.516 5.879 1 98.88 43 LEU B O 1
ATOM 1508 N N . THR B 1 44 ? 9.68 6.844 4.473 1 98.69 44 THR B N 1
ATOM 1509 C CA . THR B 1 44 ? 10.953 7.379 4.02 1 98.69 44 THR B CA 1
ATOM 1510 C C . THR B 1 44 ? 10.867 7.852 2.572 1 98.69 44 THR B C 1
ATOM 1512 O O . THR B 1 44 ? 10.375 7.117 1.707 1 98.69 44 THR B O 1
ATOM 1515 N N . MET B 1 45 ? 11.258 9.023 2.328 1 98.5 45 MET B N 1
ATOM 1516 C CA . MET B 1 45 ? 11.188 9.648 1.008 1 98.5 45 MET B CA 1
ATOM 1517 C C . MET B 1 45 ? 12.578 10.07 0.533 1 98.5 45 MET B C 1
ATOM 1519 O O . MET B 1 45 ? 13.352 10.648 1.3 1 98.5 45 MET B O 1
ATOM 1523 N N . GLY B 1 46 ? 12.867 9.781 -0.714 1 97.44 46 GLY B N 1
ATOM 1524 C CA . GLY B 1 46 ? 14.188 10.086 -1.234 1 97.44 46 GLY B CA 1
ATOM 1525 C C . GLY B 1 46 ? 14.492 11.57 -1.26 1 97.44 46 GLY B C 1
ATOM 1526 O O . GLY B 1 46 ? 15.633 11.984 -1.021 1 97.44 46 GLY B O 1
ATOM 1527 N N . GLU B 1 47 ? 13.492 12.367 -1.631 1 97.19 47 GLU B N 1
ATOM 1528 C CA . GLU B 1 47 ? 13.578 13.82 -1.702 1 97.19 47 GLU B CA 1
ATOM 1529 C C . GLU B 1 47 ? 12.203 14.461 -1.499 1 97.19 47 GLU B C 1
ATOM 1531 O O . GLU B 1 47 ? 11.203 13.766 -1.334 1 97.19 47 GLU B O 1
ATOM 1536 N N . SER B 1 48 ? 12.305 15.797 -1.374 1 97.38 48 SER B N 1
ATOM 1537 C CA . SER B 1 48 ? 11.047 16.547 -1.402 1 97.38 48 SER B CA 1
ATOM 1538 C C . SER B 1 48 ? 10.297 16.312 -2.711 1 97.38 48 SER B C 1
ATOM 1540 O O . SER B 1 48 ? 10.914 16.234 -3.777 1 97.38 48 SER B O 1
ATOM 1542 N N . GLY B 1 49 ? 8.945 16.25 -2.586 1 97.12 49 GLY B N 1
ATOM 1543 C CA . GLY B 1 49 ? 8.141 16.125 -3.793 1 97.12 49 GLY B CA 1
ATOM 1544 C C . GLY B 1 49 ? 7.375 14.82 -3.873 1 97.12 49 GLY B C 1
ATOM 1545 O O . GLY B 1 49 ? 6.734 14.531 -4.887 1 97.12 49 GLY B O 1
ATOM 1546 N N . THR B 1 50 ? 7.434 14.023 -2.777 1 98.06 50 THR B N 1
ATOM 1547 C CA . THR B 1 50 ? 6.734 12.742 -2.791 1 98.06 50 THR B CA 1
ATOM 1548 C C . THR B 1 50 ? 5.941 12.547 -1.503 1 98.06 50 THR B C 1
ATOM 1550 O O . THR B 1 50 ? 5.824 13.469 -0.692 1 98.06 50 THR B O 1
ATOM 1553 N N . SER B 1 51 ? 5.16 11.461 -1.405 1 98.88 51 SER B N 1
ATOM 1554 C CA . SER B 1 51 ? 4.203 11.266 -0.321 1 98.88 51 SER B CA 1
ATOM 1555 C C . SER B 1 51 ? 3.832 9.797 -0.173 1 98.88 51 SER B C 1
ATOM 1557 O O . SER B 1 51 ? 4.223 8.969 -0.997 1 98.88 51 SER B O 1
ATOM 1559 N N . GLY B 1 52 ? 3.203 9.469 0.929 1 98.88 52 GLY B N 1
ATOM 1560 C CA . GLY B 1 52 ? 2.586 8.188 1.213 1 98.88 52 GLY B CA 1
ATOM 1561 C C . GLY B 1 52 ? 1.152 8.305 1.697 1 98.88 52 GLY B C 1
ATOM 1562 O O . GLY B 1 52 ? 0.788 9.297 2.334 1 98.88 52 GLY B O 1
ATOM 1563 N N . LEU B 1 53 ? 0.386 7.332 1.33 1 98.94 53 LEU B N 1
ATOM 1564 C CA . LEU B 1 53 ? -0.986 7.25 1.816 1 98.94 53 LEU B CA 1
ATOM 1565 C C . LEU B 1 53 ? -1.182 6.012 2.684 1 98.94 53 LEU B C 1
ATOM 1567 O O . LEU B 1 53 ? -0.63 4.949 2.389 1 98.94 53 LEU B O 1
ATOM 1571 N N . LEU B 1 54 ? -1.935 6.152 3.73 1 98.94 54 LEU B N 1
ATOM 1572 C CA . LEU B 1 54 ? -2.5 5.055 4.512 1 98.94 54 LEU B CA 1
ATOM 1573 C C . LEU B 1 54 ? -4.02 5.039 4.402 1 98.94 54 LEU B C 1
ATOM 1575 O O . LEU B 1 54 ? -4.68 6.043 4.668 1 98.94 54 LEU B O 1
ATOM 1579 N N . ARG B 1 55 ? -4.535 3.904 3.938 1 98.94 55 ARG B N 1
ATOM 1580 C CA . ARG B 1 55 ? -5.984 3.723 3.914 1 98.94 55 ARG B CA 1
ATOM 1581 C C . ARG B 1 55 ? -6.441 2.82 5.059 1 98.94 55 ARG B C 1
ATOM 1583 O O . ARG B 1 55 ? -5.812 1.799 5.336 1 98.94 55 ARG B O 1
ATOM 1590 N N . PHE B 1 56 ? -7.512 3.207 5.684 1 98.88 56 PHE B N 1
ATOM 1591 C CA . PHE B 1 56 ? -7.996 2.555 6.895 1 98.88 56 PHE B CA 1
ATOM 1592 C C . PHE B 1 56 ? -9.375 1.949 6.668 1 98.88 56 PHE B C 1
ATOM 1594 O O . PHE B 1 56 ? -10.188 2.5 5.922 1 98.88 56 PHE B O 1
ATOM 1601 N N . GLU B 1 57 ? -9.641 0.891 7.332 1 98.56 57 GLU B N 1
ATOM 1602 C CA . GLU B 1 57 ? -10.961 0.268 7.379 1 98.56 57 GLU B CA 1
ATOM 1603 C C . GLU B 1 57 ? -11.305 -0.18 8.797 1 98.56 57 GLU B C 1
ATOM 1605 O O . GLU B 1 57 ? -10.461 -0.73 9.508 1 98.56 57 GLU B O 1
ATOM 1610 N N . ASN B 1 58 ? -12.508 0.043 9.172 1 97.56 58 ASN B N 1
ATOM 1611 C CA . ASN B 1 58 ? -12.961 -0.51 10.445 1 97.56 58 ASN B CA 1
ATOM 1612 C C . ASN B 1 58 ? -13.852 -1.732 10.242 1 97.56 58 ASN B C 1
ATOM 1614 O O . ASN B 1 58 ? -14.148 -2.105 9.109 1 97.56 58 ASN B O 1
ATOM 1618 N N . PRO B 1 59 ? -14.211 -2.459 11.328 1 95.38 59 PRO B N 1
ATOM 1619 C CA . PRO B 1 59 ? -14.969 -3.707 11.195 1 95.38 59 PRO B CA 1
ATOM 1620 C C . PRO B 1 59 ? -16.344 -3.498 10.555 1 95.38 59 PRO B C 1
ATOM 1622 O O . PRO B 1 59 ? -16.938 -4.445 10.031 1 95.38 59 PRO B O 1
ATOM 1625 N N . GLN B 1 60 ? -16.875 -2.258 10.578 1 95.5 60 GLN B N 1
ATOM 1626 C CA . GLN B 1 60 ? -18.188 -1.953 10.008 1 95.5 60 GLN B CA 1
ATOM 1627 C C . GLN B 1 60 ? -18.094 -1.735 8.5 1 95.5 60 GLN B C 1
ATOM 1629 O O . GLN B 1 60 ? -19.109 -1.607 7.82 1 95.5 60 GLN B O 1
ATOM 1634 N N . GLY B 1 61 ? -16.859 -1.694 7.969 1 96.31 61 GLY B N 1
ATOM 1635 C CA . GLY B 1 61 ? -16.688 -1.528 6.535 1 96.31 61 GLY B CA 1
ATOM 1636 C C . GLY B 1 61 ? -16.594 -0.075 6.109 1 96.31 61 GLY B C 1
ATOM 1637 O O . GLY B 1 61 ? -16.859 0.255 4.953 1 96.31 61 GLY B O 1
ATOM 1638 N N . ASP B 1 62 ? -16.297 0.812 7.129 1 97.94 62 ASP B N 1
ATOM 1639 C CA . ASP B 1 62 ? -16.078 2.215 6.797 1 97.94 62 ASP B CA 1
ATOM 1640 C C . ASP B 1 62 ? -14.609 2.473 6.445 1 97.94 62 ASP B C 1
ATOM 1642 O O . ASP B 1 62 ? -13.711 1.921 7.082 1 97.94 62 ASP B O 1
ATOM 1646 N N . PHE B 1 63 ? -14.414 3.365 5.457 1 98.62 63 PHE B N 1
ATOM 1647 C CA . PHE B 1 63 ? -13.062 3.639 4.984 1 98.62 63 PHE B CA 1
ATOM 1648 C C . PHE B 1 63 ? -12.75 5.129 5.07 1 98.62 63 PHE B C 1
ATOM 1650 O O . PHE B 1 63 ? -13.633 5.965 4.867 1 98.62 63 PHE B O 1
ATOM 1657 N N . PHE B 1 64 ? -11.531 5.398 5.32 1 98.81 64 PHE B N 1
ATOM 1658 C CA . PHE B 1 64 ? -10.961 6.715 5.07 1 98.81 64 PHE B CA 1
ATOM 1659 C C . PHE B 1 64 ? -9.484 6.605 4.699 1 98.81 64 PHE B C 1
ATOM 1661 O O . PHE B 1 64 ? -8.906 5.516 4.734 1 98.81 64 PHE B O 1
ATOM 1668 N N . LEU B 1 65 ? -8.867 7.691 4.266 1 98.88 65 LEU B N 1
ATOM 1669 C CA . LEU B 1 65 ? -7.438 7.66 3.975 1 98.88 65 LEU B CA 1
ATOM 1670 C C . LEU B 1 65 ? -6.754 8.93 4.457 1 98.88 65 LEU B C 1
ATOM 1672 O O . LEU B 1 65 ? -7.402 9.969 4.621 1 98.88 65 LEU B O 1
ATOM 1676 N N . VAL B 1 66 ? -5.52 8.844 4.797 1 98.94 66 VAL B N 1
ATOM 1677 C CA . VAL B 1 66 ? -4.648 9.945 5.18 1 98.94 66 VAL B CA 1
ATOM 1678 C C . VAL B 1 66 ? -3.457 10.023 4.227 1 98.94 66 VAL B C 1
ATOM 1680 O O . VAL B 1 66 ? -2.875 8.992 3.869 1 98.94 66 VAL B O 1
ATOM 1683 N N . ALA B 1 67 ? -3.186 11.172 3.803 1 98.94 67 ALA B N 1
ATOM 1684 C CA . ALA B 1 67 ? -1.998 11.445 2.998 1 98.94 67 ALA B CA 1
ATOM 1685 C C . ALA B 1 67 ? -1.005 12.312 3.76 1 98.94 67 ALA B C 1
ATOM 1687 O O . ALA B 1 67 ? -1.395 13.297 4.398 1 98.94 67 ALA B O 1
ATOM 1688 N N . VAL B 1 68 ? 0.233 11.938 3.773 1 98.94 68 VAL B N 1
ATOM 1689 C CA . VAL B 1 68 ? 1.307 12.742 4.344 1 98.94 68 VAL B CA 1
ATOM 1690 C C . VAL B 1 68 ? 2.48 12.805 3.367 1 98.94 68 VAL B C 1
ATOM 1692 O O . VAL B 1 68 ? 2.715 11.867 2.609 1 98.94 68 VAL B O 1
ATOM 1695 N N . GLY B 1 69 ? 3.186 13.875 3.322 1 98.81 69 GLY B N 1
ATOM 1696 C CA . GLY B 1 69 ? 4.305 14.016 2.404 1 98.81 69 GLY B CA 1
ATOM 1697 C C . GLY B 1 69 ? 5.066 15.32 2.586 1 98.81 69 GLY B C 1
ATOM 1698 O O . GLY B 1 69 ? 4.855 16.031 3.568 1 98.81 69 GLY B O 1
ATOM 1699 N N . VAL B 1 70 ? 6.043 15.531 1.781 1 98.75 70 VAL B N 1
ATOM 1700 C CA . VAL B 1 70 ? 6.836 16.75 1.718 1 98.75 70 VAL B CA 1
ATOM 1701 C C . VAL B 1 70 ? 6.789 17.328 0.303 1 98.75 70 VAL B C 1
ATOM 1703 O O . VAL B 1 70 ? 6.965 16.594 -0.675 1 98.75 70 VAL B O 1
ATOM 1706 N N . HIS B 1 71 ? 6.48 18.516 0.195 1 97.94 71 HIS B N 1
ATOM 1707 C CA . HIS B 1 71 ? 6.457 19.25 -1.061 1 97.94 71 HIS B CA 1
ATOM 1708 C C . HIS B 1 71 ? 7.125 20.609 -0.908 1 97.94 71 HIS B C 1
ATOM 1710 O O . HIS B 1 71 ? 6.801 21.375 0.009 1 97.94 71 HIS B O 1
ATOM 1716 N N . ASN B 1 72 ? 8.109 20.875 -1.83 1 97.31 72 ASN B N 1
ATOM 1717 C CA . ASN B 1 72 ? 8.859 22.109 -1.731 1 97.31 72 ASN B CA 1
ATOM 1718 C C . ASN B 1 72 ? 9.453 22.312 -0.339 1 97.31 72 ASN B C 1
ATOM 1720 O O . ASN B 1 72 ? 9.328 23.375 0.254 1 97.31 72 ASN B O 1
ATOM 1724 N N . TYR B 1 73 ? 9.922 21.219 0.197 1 97.31 73 TYR B N 1
ATOM 1725 C CA . TYR B 1 73 ? 10.727 21.141 1.407 1 97.31 73 TYR B CA 1
ATOM 1726 C C . TYR B 1 73 ? 9.875 21.344 2.65 1 97.31 73 TYR B C 1
ATOM 1728 O O . TYR B 1 73 ? 10.398 21.531 3.75 1 97.31 73 TYR B O 1
ATOM 1736 N N . LYS B 1 74 ? 8.523 21.297 2.449 1 97.94 74 LYS B N 1
ATOM 1737 C CA . LYS B 1 74 ? 7.637 21.469 3.598 1 97.94 74 LYS B CA 1
ATOM 1738 C C . LYS B 1 74 ? 6.645 20.297 3.691 1 97.94 74 LYS B C 1
ATOM 1740 O O . LYS B 1 74 ? 6.211 19.766 2.672 1 97.94 74 LYS B O 1
ATOM 1745 N N . ARG B 1 75 ? 6.281 20.047 4.91 1 98.69 75 ARG B N 1
ATOM 1746 C CA . ARG B 1 75 ? 5.301 19 5.164 1 98.69 75 ARG B CA 1
ATOM 1747 C C . ARG B 1 75 ? 3.926 19.391 4.637 1 98.69 75 ARG B C 1
ATOM 1749 O O . ARG B 1 75 ? 3.604 20.578 4.559 1 98.69 75 ARG B O 1
ATOM 1756 N N . TRP B 1 76 ? 3.094 18.406 4.258 1 98.88 76 TRP B N 1
ATOM 1757 C CA . TRP B 1 76 ? 1.678 18.578 3.955 1 98.88 76 TRP B CA 1
ATOM 1758 C C . TRP B 1 76 ? 0.882 17.344 4.348 1 98.88 76 TRP B C 1
ATOM 1760 O O . TRP B 1 76 ? 1.459 16.281 4.598 1 98.88 76 TRP B O 1
ATOM 1770 N N . CYS B 1 77 ? -0.404 17.453 4.527 1 98.94 77 CYS B N 1
ATOM 1771 C CA . CYS B 1 77 ? -1.26 16.312 4.855 1 98.94 77 CYS B CA 1
ATOM 1772 C C . CYS B 1 77 ? -2.678 16.531 4.344 1 98.94 77 CYS B C 1
ATOM 1774 O O . CYS B 1 77 ? -3.043 17.656 3.979 1 98.94 77 CYS B O 1
ATOM 1776 N N . ASP B 1 78 ? -3.395 15.5 4.234 1 98.94 78 ASP B N 1
ATOM 1777 C CA . ASP B 1 78 ? -4.805 15.516 3.863 1 98.94 78 ASP B CA 1
ATOM 1778 C C . ASP B 1 78 ? -5.539 14.297 4.434 1 98.94 78 ASP B C 1
ATOM 1780 O O . ASP B 1 78 ? -4.91 13.305 4.797 1 98.94 78 ASP B O 1
ATOM 1784 N N . ILE B 1 79 ? -6.793 14.461 4.617 1 98.94 79 ILE B N 1
ATOM 1785 C CA . ILE B 1 79 ? -7.691 13.383 5.016 1 98.94 79 ILE B CA 1
ATOM 1786 C C . ILE B 1 79 ? -8.836 13.273 4.008 1 98.94 79 ILE B C 1
ATOM 1788 O O . ILE B 1 79 ? -9.43 14.281 3.615 1 98.94 79 ILE B O 1
ATOM 1792 N N . VAL B 1 80 ? -9.172 12.141 3.523 1 98.88 80 VAL B N 1
ATOM 1793 C CA . VAL B 1 80 ? -10.375 11.859 2.746 1 98.88 80 VAL B CA 1
ATOM 1794 C C . VAL B 1 80 ? -11.305 10.953 3.543 1 98.88 80 VAL B C 1
ATOM 1796 O O . VAL B 1 80 ? -11.102 9.734 3.6 1 98.88 80 VAL B O 1
ATOM 1799 N N . PRO B 1 81 ? -12.289 11.453 4.148 1 98.75 81 PRO B N 1
ATOM 1800 C CA . PRO B 1 81 ? -13.219 10.648 4.941 1 98.75 81 PRO B CA 1
ATOM 1801 C C . PRO B 1 81 ? -14.281 9.961 4.086 1 98.75 81 PRO B C 1
ATOM 1803 O O . PRO B 1 81 ? -14.398 10.25 2.893 1 98.75 81 PRO B O 1
ATOM 1806 N N . ASP B 1 82 ? -14.984 9.031 4.484 1 98.62 82 ASP B N 1
ATOM 1807 C CA . ASP B 1 82 ? -16.188 8.43 3.93 1 98.62 82 ASP B CA 1
ATOM 1808 C C . ASP B 1 82 ? -15.922 7.82 2.557 1 98.62 82 ASP B C 1
ATOM 1810 O O . ASP B 1 82 ? -16.656 8.062 1.604 1 98.62 82 ASP B O 1
ATOM 1814 N N . LEU B 1 83 ? -14.875 7.086 2.461 1 98.69 83 LEU B N 1
ATOM 1815 C CA . LEU B 1 83 ? -14.555 6.422 1.204 1 98.69 83 LEU B CA 1
ATOM 1816 C C . LEU B 1 83 ? -15.461 5.211 0.985 1 98.69 83 LEU B C 1
ATOM 1818 O O . LEU B 1 83 ? -15.797 4.504 1.937 1 98.69 83 LEU B O 1
ATOM 1822 N N . LYS B 1 84 ? -15.812 5 -0.241 1 98.19 84 LYS B N 1
ATOM 1823 C CA . LYS B 1 84 ? -16.328 3.695 -0.646 1 98.19 84 LYS B CA 1
ATOM 1824 C C . LYS B 1 84 ? -15.203 2.664 -0.73 1 98.19 84 LYS B C 1
ATOM 1826 O O . LYS B 1 84 ? -14.031 3.023 -0.793 1 98.19 84 LYS B O 1
ATOM 1831 N N . SER B 1 85 ? -15.547 1.426 -0.761 1 97.69 85 SER B N 1
ATOM 1832 C CA . SER B 1 85 ? -14.57 0.341 -0.819 1 97.69 85 SER B CA 1
ATOM 1833 C C . SER B 1 85 ? -13.742 0.407 -2.1 1 97.69 85 SER B C 1
ATOM 1835 O O . SER B 1 85 ? -12.594 -0.041 -2.127 1 97.69 85 SER B O 1
ATOM 1837 N N . THR B 1 86 ? -14.281 1.095 -3.152 1 98.06 86 THR B N 1
ATOM 1838 C CA . THR B 1 86 ? -13.633 1.15 -4.457 1 98.06 86 THR B CA 1
ATOM 1839 C C . THR B 1 86 ? -12.75 2.393 -4.57 1 98.06 86 THR B C 1
ATOM 1841 O O . THR B 1 86 ? -12.039 2.566 -5.562 1 98.06 86 THR B O 1
ATOM 1844 N N . GLU B 1 87 ? -12.844 3.244 -3.639 1 98.56 87 GLU B N 1
ATOM 1845 C CA . GLU B 1 87 ? -11.969 4.414 -3.604 1 98.56 87 GLU B CA 1
ATOM 1846 C C . GLU B 1 87 ? -10.68 4.117 -2.852 1 98.56 87 GLU B C 1
ATOM 1848 O O . GLU B 1 87 ? -10.516 4.523 -1.7 1 98.56 87 GLU B O 1
ATOM 1853 N N . THR B 1 88 ? -9.711 3.445 -3.557 1 98.75 88 THR B N 1
ATOM 1854 C CA . THR B 1 88 ? -8.469 2.939 -2.977 1 98.75 88 THR B CA 1
ATOM 1855 C C . THR B 1 88 ? -7.375 4 -3.033 1 98.75 88 THR B C 1
ATOM 1857 O O . THR B 1 88 ? -7.492 4.984 -3.768 1 98.75 88 THR B O 1
ATOM 1860 N N . GLY B 1 89 ? -6.348 3.822 -2.258 1 98.69 89 GLY B N 1
ATOM 1861 C CA . GLY B 1 89 ? -5.172 4.672 -2.326 1 98.69 89 GLY B CA 1
ATOM 1862 C C . GLY B 1 89 ? -4.535 4.703 -3.703 1 98.69 89 GLY B C 1
ATOM 1863 O O . GLY B 1 89 ? -4.105 5.758 -4.172 1 98.69 89 GLY B O 1
ATOM 1864 N N . THR B 1 90 ? -4.488 3.533 -4.328 1 98.25 90 THR B N 1
ATOM 1865 C CA . THR B 1 90 ? -3.943 3.412 -5.676 1 98.25 90 THR B CA 1
ATOM 1866 C C . THR B 1 90 ? -4.664 4.355 -6.637 1 98.25 90 THR B C 1
ATOM 1868 O O . THR B 1 90 ? -4.035 4.961 -7.508 1 98.25 90 THR B O 1
ATOM 1871 N N . ALA B 1 91 ? -5.977 4.508 -6.48 1 97.44 91 ALA B N 1
ATOM 1872 C CA . ALA B 1 91 ? -6.777 5.371 -7.352 1 97.44 91 ALA B CA 1
ATOM 1873 C C . ALA B 1 91 ? -6.641 6.836 -6.949 1 97.44 91 ALA B C 1
ATOM 1875 O O . ALA B 1 91 ? -6.613 7.723 -7.805 1 97.44 91 ALA B O 1
ATOM 1876 N N . ILE B 1 92 ? -6.531 7.125 -5.695 1 98.38 92 ILE B N 1
ATOM 1877 C CA . ILE B 1 92 ? -6.621 8.484 -5.176 1 98.38 92 ILE B CA 1
ATOM 1878 C C . ILE B 1 92 ? -5.246 9.148 -5.219 1 98.38 92 ILE B C 1
ATOM 1880 O O . ILE B 1 92 ? -5.133 10.352 -5.465 1 98.38 92 ILE B O 1
ATOM 1884 N N . HIS B 1 93 ? -4.164 8.398 -5.055 1 98.69 93 HIS B N 1
ATOM 1885 C CA . HIS B 1 93 ? -2.828 8.961 -4.855 1 98.69 93 HIS B CA 1
ATOM 1886 C C . HIS B 1 93 ? -2.428 9.852 -6.027 1 98.69 93 HIS B C 1
ATOM 1888 O O . HIS B 1 93 ? -1.964 10.977 -5.828 1 98.69 93 HIS B O 1
ATOM 1894 N N . PRO B 1 94 ? -2.709 9.461 -7.238 1 97.81 94 PRO B N 1
ATOM 1895 C CA . PRO B 1 94 ? -2.33 10.305 -8.367 1 97.81 94 PRO B CA 1
ATOM 1896 C C . PRO B 1 94 ? -3.088 11.633 -8.391 1 97.81 94 PRO B C 1
ATOM 1898 O O . PRO B 1 94 ? -2.635 12.594 -9.023 1 97.81 94 PRO B O 1
ATOM 1901 N N . THR B 1 95 ? -4.207 11.695 -7.707 1 98.44 95 THR B N 1
ATOM 1902 C CA . THR B 1 95 ? -5.039 12.891 -7.777 1 98.44 95 THR B CA 1
ATOM 1903 C C . THR B 1 95 ? -4.387 14.055 -7.035 1 98.44 95 THR B C 1
ATOM 1905 O O . THR B 1 95 ? -4.785 15.211 -7.203 1 98.44 95 THR B O 1
ATOM 1908 N N . TYR B 1 96 ? -3.41 13.773 -6.211 1 98.56 96 TYR B N 1
ATOM 1909 C CA . TYR B 1 96 ? -2.654 14.836 -5.559 1 98.56 96 TYR B CA 1
ATOM 1910 C C . TYR B 1 96 ? -1.616 15.43 -6.504 1 98.56 96 TYR B C 1
ATOM 1912 O O . TYR B 1 96 ? -1.076 16.5 -6.246 1 98.56 96 TYR B O 1
ATOM 1920 N N . TYR B 1 97 ? -1.333 14.695 -7.516 1 97 97 TYR B N 1
ATOM 1921 C CA . TYR B 1 97 ? -0.274 15.094 -8.438 1 97 97 TYR B CA 1
ATOM 1922 C C . TYR B 1 97 ? -0.821 15.281 -9.844 1 97 97 TYR B C 1
ATOM 1924 O O . TYR B 1 97 ? -2.027 15.156 -10.078 1 97 97 TYR B O 1
ATOM 1932 N N . ASP B 1 98 ? 0.026 15.664 -10.773 1 87.25 98 ASP B N 1
ATOM 1933 C CA . ASP B 1 98 ? -0.274 15.797 -12.195 1 87.25 98 ASP B CA 1
ATOM 1934 C C . ASP B 1 98 ? -1.52 16.656 -12.414 1 87.25 98 ASP B C 1
ATOM 1936 O O . ASP B 1 98 ? -2.436 16.25 -13.133 1 87.25 98 ASP B O 1
ATOM 1940 N N . ASN B 1 99 ? -1.735 17.688 -11.672 1 91.56 99 ASN B N 1
ATOM 1941 C CA . ASN B 1 99 ? -2.834 18.641 -11.766 1 91.56 99 ASN B CA 1
ATOM 1942 C C . ASN B 1 99 ? -4.176 17.984 -11.445 1 91.56 99 ASN B C 1
ATOM 1944 O O . ASN B 1 99 ? -5.188 18.312 -12.078 1 91.56 99 ASN B O 1
ATOM 1948 N N . GLY B 1 100 ? -4.113 17.016 -10.609 1 95.56 100 GLY B N 1
ATOM 1949 C CA . GLY B 1 100 ? -5.34 16.359 -10.18 1 95.56 100 GLY B CA 1
ATOM 1950 C C . GLY B 1 100 ? -6.18 17.219 -9.25 1 95.56 100 GLY B C 1
ATOM 1951 O O . GLY B 1 100 ? -5.746 18.297 -8.828 1 95.56 100 GLY B O 1
ATOM 1952 N N . PRO B 1 101 ? -7.344 16.828 -8.945 1 98.06 101 PRO B N 1
ATOM 1953 C CA . PRO B 1 101 ? -8.312 17.641 -8.203 1 98.06 101 PRO B CA 1
ATOM 1954 C C . PRO B 1 101 ? -7.875 17.906 -6.762 1 98.06 101 PRO B C 1
ATOM 1956 O O . PRO B 1 101 ? -8.414 18.797 -6.105 1 98.06 101 PRO B O 1
ATOM 1959 N N . ARG B 1 102 ? -6.844 17.234 -6.219 1 98.31 102 ARG B N 1
ATOM 1960 C CA . ARG B 1 102 ? -6.418 17.406 -4.832 1 98.31 102 ARG B CA 1
ATOM 1961 C C . ARG B 1 102 ? -5.047 18.078 -4.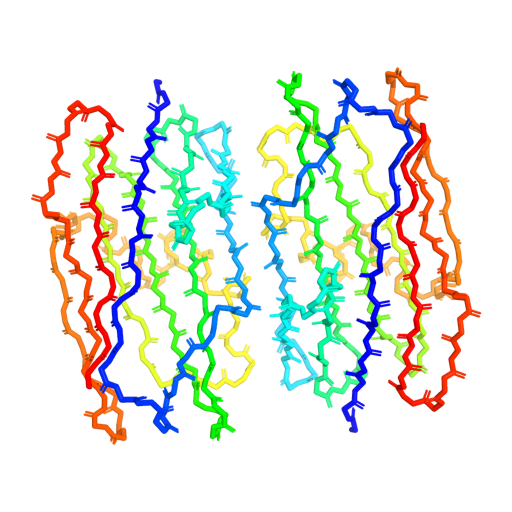766 1 98.31 102 ARG B C 1
ATOM 1963 O O . ARG B 1 102 ? -4.441 18.156 -3.695 1 98.31 102 ARG B O 1
ATOM 1970 N N . ASN B 1 103 ? -4.59 18.531 -5.863 1 98.38 103 ASN B N 1
ATOM 1971 C CA . ASN B 1 103 ? -3.24 19.062 -5.992 1 98.38 103 ASN B CA 1
ATOM 1972 C C . ASN B 1 103 ? -3.018 20.25 -5.043 1 98.38 103 ASN B C 1
ATOM 1974 O O . ASN B 1 103 ? -1.906 20.438 -4.547 1 98.38 103 ASN B O 1
ATOM 1978 N N . GLU B 1 104 ? -4.062 20.984 -4.797 1 98.06 104 GLU B N 1
ATOM 1979 C CA . GLU B 1 104 ? -3.951 22.172 -3.969 1 98.06 104 GLU B CA 1
ATOM 1980 C C . GLU B 1 104 ? -3.434 21.828 -2.574 1 98.06 104 GLU B C 1
ATOM 1982 O O . GLU B 1 104 ? -2.811 22.672 -1.917 1 98.06 104 GLU B O 1
ATOM 1987 N N . MET B 1 105 ? -3.613 20.609 -2.092 1 98.5 105 MET B N 1
ATOM 1988 C CA . MET B 1 105 ? -3.221 20.203 -0.744 1 98.5 105 MET B CA 1
ATOM 1989 C C . MET B 1 105 ? -1.705 20.234 -0.586 1 98.5 105 MET B C 1
ATOM 1991 O O . MET B 1 105 ? -1.195 20.531 0.498 1 98.5 105 MET B O 1
ATOM 1995 N N . LEU B 1 106 ? -0.966 19.953 -1.679 1 98.31 106 LEU B N 1
ATOM 1996 C CA . LEU B 1 106 ? 0.492 20 -1.664 1 98.31 106 LEU B CA 1
ATOM 1997 C C . LEU B 1 106 ? 0.988 21.406 -1.311 1 98.31 106 LEU B C 1
ATOM 1999 O O . LEU B 1 106 ? 2.018 21.547 -0.649 1 98.31 106 LEU B O 1
ATOM 2003 N N . TRP B 1 107 ? 0.202 22.328 -1.676 1 97.88 107 TRP B N 1
ATOM 2004 C CA . TRP B 1 107 ? 0.661 23.719 -1.576 1 97.88 107 TRP B CA 1
ATOM 2005 C C . TRP B 1 107 ? 0.157 24.359 -0.291 1 97.88 107 TRP B C 1
ATOM 2007 O O . TRP B 1 107 ? 0.733 25.344 0.183 1 97.88 107 TRP B O 1
ATOM 2017 N N . LYS B 1 108 ? -0.955 23.828 0.23 1 98.19 108 LYS B N 1
ATOM 2018 C CA . LYS B 1 108 ? -1.434 24.344 1.509 1 98.19 108 LYS B CA 1
ATOM 2019 C C . LYS B 1 108 ? -0.43 24.078 2.625 1 98.19 108 LYS B C 1
ATOM 2021 O O . LYS B 1 108 ? -0.35 24.828 3.596 1 98.19 108 LYS B O 1
ATOM 2026 N N . GLN B 1 109 ? 0.305 22.906 2.541 1 98.19 109 GLN B N 1
ATOM 2027 C CA . GLN B 1 109 ? 1.414 22.547 3.42 1 98.19 109 GLN B CA 1
ATOM 2028 C C . GLN B 1 109 ? 0.99 22.594 4.887 1 98.19 109 GLN B C 1
ATOM 2030 O O . GLN B 1 109 ? 1.69 23.172 5.723 1 98.19 109 GLN B O 1
ATOM 2035 N N . LEU B 1 110 ? -0.208 22.016 5.086 1 98.56 110 LEU B N 1
ATOM 2036 C CA . LEU B 1 110 ? -0.833 22.031 6.402 1 98.56 110 LEU B CA 1
ATOM 2037 C C . LEU B 1 110 ? -0.012 21.234 7.406 1 98.56 110 LEU B C 1
ATOM 2039 O O . LEU B 1 110 ? 0.455 20.141 7.098 1 98.56 110 LEU B O 1
ATOM 2043 N N . ALA B 1 111 ? 0.171 21.766 8.57 1 98.38 111 ALA B N 1
ATOM 2044 C CA . ALA B 1 111 ? 0.797 21.047 9.672 1 98.38 111 ALA B CA 1
ATOM 2045 C C . ALA B 1 111 ? -0.222 20.172 10.406 1 98.38 111 ALA B C 1
ATOM 2047 O O . ALA B 1 111 ? 0.149 19.266 11.148 1 98.38 111 ALA B O 1
ATOM 2048 N N . SER B 1 112 ? -1.468 20.594 10.25 1 98.81 112 SER B N 1
ATOM 2049 C CA . SER B 1 112 ? -2.559 19.859 10.883 1 98.81 112 SER B CA 1
ATOM 2050 C C . SER B 1 112 ? -3.846 19.984 10.07 1 98.81 112 SER B C 1
ATOM 2052 O O . SER B 1 112 ? -4.074 20.984 9.406 1 98.81 112 SER B O 1
ATOM 2054 N N . ILE B 1 113 ? -4.648 19.031 10.164 1 98.88 113 ILE B N 1
ATOM 2055 C CA . ILE B 1 113 ? -5.957 19.016 9.516 1 98.88 113 ILE B CA 1
ATOM 2056 C C . ILE B 1 113 ? -6.891 18.062 10.273 1 98.88 113 ILE B C 1
ATOM 2058 O O . ILE B 1 113 ? -6.445 17.062 10.836 1 98.88 113 ILE B O 1
ATOM 2062 N N . GLU B 1 114 ? -8.102 18.406 10.359 1 98.81 114 GLU B N 1
ATOM 2063 C CA . GLU B 1 114 ? -9.133 17.609 11.031 1 98.81 114 GLU B CA 1
ATOM 2064 C C . GLU B 1 114 ? -10.398 17.531 10.195 1 98.81 114 GLU B C 1
ATOM 2066 O O . GLU B 1 114 ? -10.859 18.547 9.648 1 98.81 114 GLU B O 1
ATOM 2071 N N . LYS B 1 115 ? -10.922 16.391 9.984 1 98.62 115 LYS B N 1
ATOM 2072 C CA . LYS B 1 115 ? -12.18 16.172 9.289 1 98.62 115 LYS B CA 1
ATOM 2073 C C . LYS B 1 115 ? -13.055 15.172 10.039 1 98.62 115 LYS B C 1
ATOM 2075 O O . LYS B 1 115 ? -12.539 14.305 10.75 1 98.62 115 LYS B O 1
ATOM 2080 N N . LYS B 1 116 ? -14.328 15.242 9.836 1 98.06 116 LYS B N 1
ATOM 2081 C CA . LYS B 1 116 ? -15.305 14.344 10.438 1 98.06 116 LYS B CA 1
ATOM 2082 C C . LYS B 1 116 ? -15.961 13.453 9.383 1 98.06 116 LYS B C 1
ATOM 2084 O O . LYS B 1 116 ? -16.297 13.922 8.289 1 98.06 116 LYS B O 1
ATOM 2089 N N . THR B 1 117 ? -16.094 12.219 9.773 1 97.56 117 THR B N 1
ATOM 2090 C CA . THR B 1 117 ? -16.828 11.336 8.875 1 97.56 117 THR B CA 1
ATOM 2091 C C . THR B 1 117 ? -18.344 11.539 9.031 1 97.56 117 THR B C 1
ATOM 2093 O O . THR B 1 117 ? -18.781 12.148 10 1 97.56 117 THR B O 1
ATOM 2096 N N . SER B 1 118 ? -19.078 11.023 8.133 1 97.38 118 SER B N 1
ATOM 2097 C CA . SER B 1 118 ? -20.531 11.102 8.195 1 97.38 118 SER B CA 1
ATOM 2098 C C . SER B 1 118 ? -21.078 10.32 9.383 1 97.38 118 SER B C 1
ATOM 2100 O O . SER B 1 118 ? -22.203 10.578 9.844 1 97.38 118 SER B O 1
ATOM 2102 N N . LYS B 1 119 ? -20.328 9.422 9.922 1 94.31 119 LYS B N 1
ATOM 2103 C CA . LYS B 1 119 ? -20.766 8.594 11.039 1 94.31 119 LYS B CA 1
ATOM 2104 C C . LYS B 1 119 ? -20.312 9.18 12.375 1 94.31 119 LYS B C 1
ATOM 2106 O O . LYS B 1 119 ? -20.516 8.57 13.422 1 94.31 119 LYS B O 1
ATOM 2111 N N . GLY B 1 120 ? -19.578 10.281 12.289 1 92.31 120 GLY B N 1
ATOM 2112 C CA . GLY B 1 120 ? -19.297 11.023 13.5 1 92.31 120 GLY B CA 1
ATOM 2113 C C . GLY B 1 120 ? -17.891 10.805 14.023 1 92.31 120 GLY B C 1
ATOM 2114 O O . GLY B 1 120 ? -17.516 11.359 15.062 1 92.31 120 GLY B O 1
ATOM 2115 N N . GLU B 1 121 ? -17.094 10.062 13.32 1 95.44 121 GLU B N 1
ATOM 2116 C CA . GLU B 1 121 ? -15.695 9.906 13.711 1 95.44 121 GLU B CA 1
ATOM 2117 C C . GLU B 1 121 ? -14.891 11.156 13.359 1 95.44 121 GLU B C 1
ATOM 2119 O O . GLU B 1 121 ? -15 11.68 12.258 1 95.44 121 GLU B O 1
ATOM 2124 N N . ASN B 1 122 ? -14.117 11.57 14.312 1 98.06 122 ASN B N 1
ATOM 2125 C CA . ASN B 1 122 ? -13.18 12.656 14.07 1 98.06 122 ASN B CA 1
ATOM 2126 C C . ASN B 1 122 ? -11.789 12.133 13.727 1 98.06 122 ASN B C 1
ATOM 2128 O O . ASN B 1 122 ? -11.211 11.352 14.484 1 98.06 122 ASN B O 1
ATOM 2132 N N . ILE B 1 123 ? -11.25 12.516 12.625 1 98.81 123 ILE B N 1
ATOM 2133 C CA . ILE B 1 123 ? -9.906 12.148 12.195 1 98.81 123 ILE B CA 1
ATOM 2134 C C . ILE B 1 123 ? -9.016 13.391 12.156 1 98.81 123 ILE B C 1
ATOM 2136 O O . ILE B 1 123 ? -9.367 14.398 11.531 1 98.81 123 ILE B O 1
ATOM 2140 N N . LYS B 1 124 ? -7.891 13.352 12.812 1 98.88 124 LYS B N 1
ATOM 2141 C CA . LYS B 1 124 ? -6.965 14.477 12.836 1 98.88 124 LYS B CA 1
ATOM 2142 C C . LYS B 1 124 ? -5.547 14.031 12.5 1 98.88 124 LYS B C 1
ATOM 2144 O O . LYS B 1 124 ? -5.07 13.016 13.008 1 98.88 124 LYS B O 1
ATOM 2149 N N . VAL B 1 125 ? -4.918 14.688 11.633 1 98.94 125 VAL B N 1
ATOM 2150 C CA . VAL B 1 125 ? -3.484 14.562 11.398 1 98.94 125 VAL B CA 1
ATOM 2151 C C . VAL B 1 125 ? -2.762 15.773 11.984 1 98.94 125 VAL B C 1
ATOM 2153 O O . VAL B 1 125 ? -3.172 16.922 11.766 1 98.94 125 VAL B O 1
ATOM 2156 N N . ASP B 1 126 ? -1.725 15.531 12.758 1 98.88 126 ASP B N 1
ATOM 2157 C CA . ASP B 1 126 ? -0.974 16.609 13.383 1 98.88 126 ASP B CA 1
ATOM 2158 C C . ASP B 1 126 ? 0.528 16.344 13.328 1 98.88 126 ASP B C 1
ATOM 2160 O O . ASP B 1 126 ? 1.01 15.375 13.922 1 98.88 126 ASP B O 1
ATOM 2164 N N . TYR B 1 127 ? 1.259 17.141 12.586 1 98.81 127 TYR B N 1
ATOM 2165 C CA . TYR B 1 127 ? 2.711 17.156 12.734 1 98.81 127 TYR B CA 1
ATOM 2166 C C . TYR B 1 127 ? 3.123 17.844 14.031 1 98.81 127 TYR B C 1
ATOM 2168 O O . TYR B 1 127 ? 3.039 19.062 14.148 1 98.81 127 TYR B O 1
ATOM 2176 N N . TYR B 1 128 ? 3.715 17.094 14.969 1 98.56 128 TYR B N 1
ATOM 2177 C CA . TYR B 1 128 ? 3.895 17.688 16.281 1 98.56 128 TYR B CA 1
ATOM 2178 C C . TYR B 1 128 ? 5.367 17.953 16.562 1 98.56 128 TYR B C 1
ATOM 2180 O O . TYR B 1 128 ? 5.703 18.641 17.531 1 98.56 128 TYR B O 1
ATOM 2188 N N . LYS B 1 129 ? 6.191 17.453 15.695 1 98.31 129 LYS B N 1
ATOM 2189 C CA . LYS B 1 129 ? 7.625 17.672 15.859 1 98.31 129 LYS B CA 1
ATOM 2190 C C . LYS B 1 129 ? 8.352 17.562 14.523 1 98.31 129 LYS B C 1
ATOM 2192 O O . LYS B 1 129 ? 7.992 16.75 13.68 1 98.31 129 LYS B O 1
ATOM 2197 N N . GLU B 1 130 ? 9.297 18.453 14.328 1 96.81 130 GLU B N 1
ATOM 2198 C CA . GLU B 1 130 ? 10.227 18.406 13.203 1 96.81 130 GLU B CA 1
ATOM 2199 C C . GLU B 1 130 ? 11.672 18.516 13.68 1 96.81 130 GLU B C 1
ATOM 2201 O O . GLU B 1 130 ? 12.016 19.438 14.422 1 96.81 130 GLU B O 1
ATOM 2206 N N . ASP B 1 131 ? 12.414 17.609 13.344 1 97.38 131 ASP B N 1
ATOM 2207 C CA . ASP B 1 131 ? 13.844 17.594 13.625 1 97.38 131 ASP B CA 1
ATOM 2208 C C . ASP B 1 131 ? 14.656 17.453 12.344 1 97.38 131 ASP B C 1
ATOM 2210 O O . ASP B 1 131 ? 15.062 16.344 11.977 1 97.38 131 ASP B O 1
ATOM 2214 N N . GLY B 1 132 ? 14.938 18.594 11.773 1 95.94 132 GLY B N 1
ATOM 2215 C CA . GLY B 1 132 ? 15.523 18.547 10.445 1 95.94 132 GLY B CA 1
ATOM 2216 C C . GLY B 1 132 ? 14.594 17.938 9.406 1 95.94 132 GLY B C 1
ATOM 2217 O O . GLY B 1 132 ? 13.484 18.422 9.203 1 95.94 132 GLY B O 1
ATOM 2218 N N . LYS B 1 133 ? 15.117 16.812 8.844 1 97.94 133 LYS B N 1
ATOM 2219 C CA . LYS B 1 133 ? 14.336 16.172 7.785 1 97.94 133 LYS B CA 1
ATOM 2220 C C . LYS B 1 133 ? 13.531 14.992 8.336 1 97.94 133 LYS B C 1
ATOM 2222 O O . LYS B 1 133 ? 12.93 14.234 7.574 1 97.94 133 LYS B O 1
ATOM 2227 N N . ASN B 1 134 ? 13.562 14.883 9.664 1 98.5 134 ASN B N 1
ATOM 2228 C CA . ASN B 1 134 ? 12.727 13.922 10.375 1 98.5 134 ASN B CA 1
ATOM 2229 C C . ASN B 1 134 ? 11.484 14.578 10.961 1 98.5 134 ASN B C 1
ATOM 2231 O O . ASN B 1 134 ? 11.586 15.445 11.836 1 98.5 134 ASN B O 1
ATOM 2235 N N . LEU B 1 135 ? 10.383 14.195 10.453 1 98.75 135 LEU B N 1
ATOM 2236 C CA . LEU B 1 135 ? 9.102 14.734 10.898 1 98.75 135 LEU B CA 1
ATOM 2237 C C . LEU B 1 135 ? 8.328 13.688 11.703 1 98.75 135 LEU B C 1
ATOM 2239 O O . LEU B 1 135 ? 8.461 12.492 11.461 1 98.75 135 LEU B O 1
ATOM 2243 N N . TYR B 1 136 ? 7.539 14.117 12.664 1 98.81 136 TYR B N 1
ATOM 2244 C CA . TYR B 1 136 ? 6.727 13.258 13.516 1 98.81 136 TYR B CA 1
ATOM 2245 C C . TYR B 1 136 ? 5.27 13.703 13.516 1 98.81 136 TYR B C 1
ATOM 2247 O O . TYR B 1 136 ? 4.977 14.883 13.719 1 98.81 136 TYR B O 1
ATOM 2255 N N . ALA B 1 137 ? 4.391 12.828 13.242 1 98.88 137 ALA B N 1
ATOM 2256 C CA . ALA B 1 137 ? 2.965 13.133 13.133 1 98.88 137 ALA B CA 1
ATOM 2257 C C . ALA B 1 137 ? 2.121 12.07 13.836 1 98.88 137 ALA B C 1
ATOM 2259 O O . ALA B 1 137 ? 2.59 10.961 14.078 1 98.88 137 ALA B O 1
ATOM 2260 N N . THR B 1 138 ? 0.926 12.461 14.211 1 98.88 138 THR B N 1
ATOM 2261 C CA . THR B 1 138 ? -0.073 11.516 14.703 1 98.88 138 THR B CA 1
ATOM 2262 C C . THR B 1 138 ? -1.307 11.523 13.805 1 98.88 138 THR B C 1
ATOM 2264 O O . THR B 1 138 ? -1.643 12.547 13.211 1 98.88 138 THR B O 1
ATOM 2267 N N . ILE B 1 139 ? -1.912 10.453 13.625 1 98.88 139 ILE B N 1
ATOM 2268 C CA . ILE B 1 139 ? -3.293 10.297 13.18 1 98.88 139 ILE B CA 1
ATOM 2269 C C . ILE B 1 139 ? -4.176 9.914 14.367 1 98.88 139 ILE B C 1
ATOM 2271 O O . ILE B 1 139 ? -4.039 8.82 14.922 1 98.88 139 ILE B O 1
ATOM 2275 N N . THR B 1 140 ? -4.988 10.781 14.75 1 98.81 140 THR B N 1
ATOM 2276 C CA . THR B 1 140 ? -5.871 10.531 15.883 1 98.81 140 THR B CA 1
ATOM 2277 C C . THR B 1 140 ? -7.305 10.289 15.414 1 98.81 140 THR B C 1
ATOM 2279 O O . THR B 1 140 ? -7.871 11.109 14.688 1 98.81 140 THR B O 1
ATOM 2282 N N . ILE B 1 141 ? -7.902 9.227 15.797 1 98.5 141 ILE B N 1
ATOM 2283 C CA . ILE B 1 141 ? -9.258 8.828 15.445 1 98.5 141 ILE B CA 1
ATOM 2284 C C . ILE B 1 141 ? -10.117 8.75 16.703 1 98.5 141 ILE B C 1
ATOM 2286 O O . ILE B 1 141 ? -9.859 7.934 17.594 1 98.5 141 ILE B O 1
ATOM 2290 N N . THR B 1 142 ? -11.125 9.531 16.766 1 97.25 142 THR B N 1
ATOM 2291 C CA . THR B 1 142 ? -11.969 9.602 17.969 1 97.25 142 THR B CA 1
ATOM 2292 C C . THR B 1 142 ? -13.445 9.602 17.578 1 97.25 142 THR B C 1
ATOM 2294 O O . THR B 1 142 ? -13.805 10.047 16.484 1 97.25 142 THR B O 1
#

Solvent-accessible surface area (backbone atoms only — not comparable to full-atom values): 14206 Å² total; per-residue (Å²): 103,66,34,35,40,40,35,39,76,44,72,74,47,81,90,60,48,64,41,71,29,33,32,35,31,39,38,45,38,65,6,44,38,41,39,83,55,96,80,26,42,34,39,39,27,38,22,56,54,27,36,38,33,44,25,33,37,25,87,89,70,50,28,34,37,39,38,42,36,29,35,89,80,33,51,20,47,50,73,47,61,69,34,54,62,42,62,27,56,50,70,49,57,58,29,46,36,95,84,27,95,46,29,66,43,54,72,65,38,37,56,57,53,73,53,66,32,93,87,64,42,36,41,32,41,36,56,80,45,71,59,86,53,38,33,33,32,36,40,38,39,76,102,66,32,35,39,40,34,38,77,44,74,74,47,80,91,60,48,65,41,70,29,33,31,35,33,38,39,44,37,65,6,45,37,41,39,81,56,96,81,27,42,35,39,40,28,40,23,56,54,27,37,38,34,44,26,33,36,24,89,88,69,49,28,32,37,39,37,42,36,29,34,90,81,34,51,21,48,51,74,47,60,68,34,54,62,42,64,26,56,51,70,50,56,58,28,48,38,94,85,26,95,46,27,65,42,53,73,64,39,37,56,57,52,72,54,64,32,93,88,66,41,37,41,32,43,37,57,79,47,72,60,85,53,40,33,33,33,36,40,39,39,76

Secondary structure (DSSP, 8-state):
--EEEEEEEEE--GGG--EEEEEEE--STT-EEEEEETTEEEEEESSTTEEEEEEEE-TT--EEEEEEEEETTEEEEEEEEEE-TT--HHHHGGGGSTT-TTTHHHHH--SEEEEE-TTS-EEEEEEEEEETTEEEEEEEE-/--EEEEEEEEE--GGG--EEEEEEE--STT-EEEEEETTEEEEEESSTTEEEEEEEE-TT--EEEEEEEEETTEEEEEEEEEE-TT--HHHHGGGGSTT-TTTHHHHH--SEEEEE-TTS-EEEEEEEEEETTEEEEEEEE-

pLDDT: mean 97.49, std 2.36, range [84.5, 98.94]

Foldseek 3Di:
DKFKEKEAEAEDDPQFDKDFDDKDKDPPLVTWDWDQDPRITMIMGNGADMKMKTWIATPVGFIKMKIWGGHPNAIFIDIGGGDHPPPDCVNCVCLCDPVHPVVVRNVVRDQKDWDAHPVGKIWMKHFDDDDDRYTYIYIYID/DKFKEKEAEAEDDPQFDKDFDDKDKDPPLVTWDWDQDPRITMIMGNDADMKMKTWIATPVGFIKMKIWGGHPNAIFIDIGGGDHPPPDCVNCVCLCDPVHPNVVRNVVRDQKDWDAHPVGKIWMKHFDDDDDRYTYIYIYID

InterPro domains:
  IPR009960 Fungal fruit body lectin [PF07367] (1-139)
  IPR015926 Cytolysin/lectin [G3DSA:2.60.270.20] (1-142)
  IPR015926 Cytolysin/lectin [SSF63724] (1-141)

Sequence (284 aa):
MTYSIHVRVIQTKPSAWYSIVEKTVWYFAQGATWRDVDGEQILTMGESGTSGLLRFENPQGDFFLVAVGVHNYKRWCDIVPDLKSTETGTAIHPTYYDNGPRNEMLWKQLASIEKKTSKGENIKVDYYKEDGKNLYATITITMTYSIHVRVIQTKPSAWYSIVEKTVWYFAQGATWRDVDGEQILTMGESGTSGLLRFENPQGDFFLVAVGVHNYKRWCDIVPDLKSTETGTAIHPTYYDNGPRNEMLWKQLASIEKKTSKGENIKVDYYKEDGKNLYATITIT

Organism: NCBI:txid1480154

Nearest PDB structures (foldseek):
  1x99-assembly1_A  TM=9.780E-01  e=5.129E-20  Xerocomellus chrysenteron
  3qds-assembly1_A  TM=9.791E-01  e=1.568E-19  Boletus edulis
  4z2s-assembly2_B  TM=9.632E-01  e=8.868E-19  Agroathelia rolfsii
  4z2q-assembly1_B  TM=9.619E-01  e=4.010E-18  Agroathelia rolfsii
  2ofc-assembly1_A  TM=9.636E-01  e=5.930E-18  Agroathelia rolfsii

Radius of gyration: 18.09 Å; Cα contacts (8 Å, |Δi|>4): 799; chains: 2; bounding box: 43×49×43 Å